Protein AF-A0A9E4LWP7-F1 (afdb_monomer)

Nearest PDB structures (foldseek):
  4nl4-assembly1_H  TM=7.486E-01  e=1.171E-10  Klebsiella pneumoniae subsp. pneumoniae MGH 78578
  6dcr-assembly2_B  TM=7.332E-01  e=2.440E-07  Escherichia coli K-12
  8fak-assembly1_H  TM=7.777E-01  e=6.287E-06  Escherichia coli K-12
  2d7g-assembly1_B  TM=8.150E-01  e=2.061E-04  Escherichia coli K-12
  2d7e-assembly1_B  TM=7.486E-01  e=4.506E-04  Escherichia coli

Mean predicted aligned error: 17.51 Å

Solvent-accessible surface area (backbone atoms only — not comparable to full-atom values): 14620 Å² total; per-residue (Å²): 131,94,44,51,33,21,30,24,38,73,39,85,69,37,71,65,43,65,27,33,52,50,93,92,51,79,84,69,45,51,28,9,42,30,33,31,71,56,93,95,46,74,44,39,23,32,29,74,38,72,45,76,71,85,49,102,77,52,70,60,77,91,73,54,48,54,52,73,41,77,74,38,97,54,46,75,35,52,66,76,54,45,53,48,28,45,50,49,11,66,75,69,74,45,13,44,9,43,36,47,55,69,74,42,62,90,58,59,61,38,93,81,44,60,91,60,69,75,41,46,78,39,50,28,37,32,52,30,75,64,17,46,53,56,48,72,45,89,65,90,88,60,57,73,65,52,40,54,48,34,46,59,23,63,76,29,93,85,33,42,41,52,72,62,39,40,77,72,72,40,48,69,68,56,52,54,54,35,38,78,68,55,26,31,46,80,44,83,40,81,38,69,58,71,68,96,70,71,83,74,75,74,83,79,77,91,85,78,97,70,99,69,85,80,76,81,84,70,77,49,76,64,60,62,48,62,76,61,68,78,75,82,78,84,78,70,90,77,86,80,87,131

Foldseek 3Di:
DWFKFFWFAQDKLDETDIATEDPPDDDQDAQFWFWDDDPPDTWITGTHGGDDCPDPPRDPPVPHHHTPGGQDPDRPQDPVRSVVLVVVCVVVVIGSNNSSCVPDDPCCGPPPNHVPPLWDFFWFKAFDPQLQVVLVDPDPPDDPLLNVQSVVNVVPRPGGTPVVSVVVVNDPVSVVVCVVVVGIDIDTDTGRPPPPDDPDPDDDDDDDDDDDDDDPPDDDPVSVVVVPDDDPPCPDDDDDDD

pLDDT: mean 74.79, std 19.94, range [28.84, 96.56]

Structure (mmCIF, N/CA/C/O backbone):
data_AF-A0A9E4LWP7-F1
#
_entry.id   AF-A0A9E4LWP7-F1
#
loop_
_atom_site.group_PDB
_atom_site.id
_atom_site.type_symbol
_atom_site.label_atom_id
_atom_site.label_alt_id
_atom_site.label_comp_id
_atom_site.label_asym_id
_atom_site.label_entity_id
_atom_site.label_seq_id
_atom_site.pdbx_PDB_ins_code
_atom_site.Cartn_x
_atom_site.Cartn_y
_atom_site.Cartn_z
_atom_site.occupancy
_atom_site.B_iso_or_equiv
_atom_site.auth_seq_id
_atom_site.auth_comp_id
_atom_site.auth_asym_id
_atom_site.auth_atom_id
_atom_site.pdbx_PDB_model_num
ATOM 1 N N . MET A 1 1 ? -25.337 -6.004 16.573 1.00 58.81 1 MET A N 1
ATOM 2 C CA . MET A 1 1 ? -24.303 -5.346 17.405 1.00 58.81 1 MET A CA 1
ATOM 3 C C . MET A 1 1 ? -23.373 -4.625 16.453 1.00 58.81 1 MET A C 1
ATOM 5 O O . MET A 1 1 ? -22.968 -5.251 15.482 1.00 58.81 1 MET A O 1
ATOM 9 N N . ALA A 1 2 ? -23.092 -3.340 16.669 1.00 69.44 2 ALA A N 1
ATOM 10 C CA . ALA A 1 2 ? -22.212 -2.585 15.781 1.00 69.44 2 ALA A CA 1
ATOM 11 C C . ALA A 1 2 ? -20.768 -3.098 15.907 1.00 69.44 2 ALA A C 1
ATOM 13 O O . ALA A 1 2 ? -20.212 -3.142 17.005 1.00 69.44 2 ALA A O 1
ATOM 14 N N . ARG A 1 3 ? -20.187 -3.526 14.783 1.00 88.38 3 ARG A N 1
ATOM 15 C CA . ARG A 1 3 ? -18.817 -4.049 14.695 1.00 88.38 3 ARG A CA 1
ATOM 16 C C . ARG A 1 3 ? -17.884 -2.917 14.280 1.00 88.38 3 ARG A C 1
ATOM 18 O O . ARG A 1 3 ? -18.206 -2.179 13.349 1.00 88.38 3 ARG A O 1
ATOM 25 N N . HIS A 1 4 ? -16.749 -2.771 14.957 1.00 89.75 4 HIS A N 1
ATOM 26 C CA . HIS A 1 4 ? -15.839 -1.645 14.760 1.00 89.75 4 HIS A CA 1
ATOM 27 C C . HIS A 1 4 ? -14.397 -2.107 14.608 1.00 89.75 4 HIS A C 1
ATOM 29 O O . HIS A 1 4 ? -13.941 -2.987 15.330 1.00 89.75 4 HIS A O 1
ATOM 35 N N . VAL A 1 5 ? -13.669 -1.455 13.707 1.00 92.12 5 VAL A N 1
ATOM 36 C CA . VAL A 1 5 ? -12.263 -1.751 13.425 1.00 92.12 5 VAL A CA 1
ATOM 37 C C . VAL A 1 5 ? -11.410 -0.504 13.510 1.00 92.12 5 VAL A C 1
ATOM 39 O O . VAL A 1 5 ? -11.833 0.593 13.133 1.00 92.12 5 VAL A O 1
ATOM 42 N N . SER A 1 6 ? -10.183 -0.698 13.978 1.00 93.50 6 SER A N 1
ATOM 43 C CA . SER A 1 6 ? -9.142 0.317 13.971 1.00 93.50 6 SER A CA 1
ATOM 44 C C . SER A 1 6 ? -8.354 0.232 12.666 1.00 93.50 6 SER A C 1
ATOM 46 O O . SER A 1 6 ? -7.841 -0.828 12.289 1.00 93.50 6 SER A O 1
ATOM 48 N N . VAL A 1 7 ? -8.274 1.351 11.947 1.00 94.31 7 VAL A N 1
ATOM 49 C CA . VAL A 1 7 ? -7.657 1.431 10.621 1.00 94.31 7 VAL A CA 1
ATOM 50 C C . VAL A 1 7 ? -6.552 2.477 10.619 1.00 94.31 7 VAL A C 1
ATOM 52 O O . VAL A 1 7 ? -6.785 3.665 10.839 1.00 94.31 7 VAL A O 1
ATOM 55 N N . ALA A 1 8 ? -5.337 2.041 10.299 1.00 94.25 8 ALA A N 1
ATOM 56 C CA . ALA A 1 8 ? -4.208 2.922 10.051 1.00 94.25 8 ALA A CA 1
ATOM 57 C C . ALA A 1 8 ? -4.210 3.371 8.583 1.00 94.25 8 ALA A C 1
ATOM 59 O O . ALA A 1 8 ? -4.191 2.548 7.664 1.00 94.25 8 ALA A O 1
ATOM 60 N N . VAL A 1 9 ? -4.221 4.682 8.348 1.00 92.19 9 VAL A N 1
ATOM 61 C CA . VAL A 1 9 ? -4.146 5.275 7.002 1.00 92.19 9 VAL A CA 1
ATOM 62 C C . VAL A 1 9 ? -2.785 5.946 6.807 1.00 92.19 9 VAL A C 1
ATOM 64 O O . VAL A 1 9 ? -2.264 6.506 7.769 1.00 92.19 9 VAL A O 1
ATOM 67 N N . PRO A 1 10 ? -2.192 5.919 5.596 1.00 89.12 10 PRO A N 1
ATOM 68 C CA . PRO A 1 10 ? -0.837 6.416 5.340 1.00 89.12 10 PRO A CA 1
ATOM 69 C C . PRO A 1 10 ? -0.796 7.953 5.294 1.00 89.12 10 PRO A C 1
ATOM 71 O O . PRO A 1 10 ? -0.573 8.565 4.249 1.00 89.12 10 PRO A O 1
ATOM 74 N N . VAL A 1 11 ? -1.082 8.579 6.432 1.00 87.19 11 VAL A N 1
ATOM 75 C CA . VAL A 1 11 ? -1.035 10.021 6.661 1.00 87.19 11 VAL A CA 1
ATOM 76 C C . VAL A 1 11 ? -0.059 10.270 7.809 1.00 87.19 11 VAL A C 1
ATOM 78 O O . VAL A 1 11 ? -0.229 9.655 8.865 1.00 87.19 11 VAL A O 1
ATOM 81 N N . PRO A 1 12 ? 0.940 11.151 7.623 1.00 85.81 12 PRO A N 1
ATOM 82 C CA . PRO A 1 12 ? 1.944 11.396 8.644 1.00 85.81 12 PRO A CA 1
ATOM 83 C C . PRO A 1 12 ? 1.369 11.770 10.002 1.00 85.81 12 PRO A C 1
ATOM 85 O O . PRO A 1 12 ? 0.466 12.606 10.074 1.00 85.81 12 PRO A O 1
ATOM 88 N N . PHE A 1 13 ? 1.897 11.138 11.055 1.00 84.62 13 PHE A N 1
ATOM 89 C CA . PHE A 1 13 ? 1.513 11.349 12.460 1.00 84.62 13 PHE A CA 1
ATOM 90 C C . PHE A 1 13 ? 0.029 11.127 12.794 1.00 84.62 13 PHE A C 1
ATOM 92 O O . PHE A 1 13 ? -0.405 11.443 13.903 1.00 84.62 13 PHE A O 1
ATOM 99 N N . LEU A 1 14 ? -0.771 10.594 11.866 1.00 85.38 14 LEU A N 1
ATOM 100 C CA . LEU A 1 14 ? -2.185 10.374 12.122 1.00 85.38 14 LEU A CA 1
ATOM 101 C C . LEU A 1 14 ? -2.363 9.092 12.950 1.00 85.38 14 LEU A C 1
ATOM 103 O O . LEU A 1 14 ? -1.885 8.030 12.531 1.00 85.38 14 LEU A O 1
ATOM 107 N N . PRO A 1 15 ? -3.056 9.157 14.101 1.00 87.81 15 PRO A N 1
ATOM 108 C CA . PRO A 1 15 ? -3.382 7.962 14.857 1.00 87.81 15 PRO A CA 1
ATOM 109 C C . PRO A 1 15 ? -4.348 7.069 14.061 1.00 87.81 15 PRO A C 1
ATOM 111 O O . PRO A 1 15 ? -4.991 7.528 13.108 1.00 87.81 15 PRO A O 1
ATOM 114 N N . PRO A 1 16 ? -4.475 5.787 14.439 1.00 90.12 16 PRO A N 1
ATOM 115 C CA . PRO A 1 16 ? -5.488 4.913 13.872 1.00 90.12 16 PRO A CA 1
ATOM 116 C C . PRO A 1 16 ? -6.884 5.513 14.037 1.00 90.12 16 PRO A C 1
ATOM 118 O O . PRO A 1 16 ? -7.196 6.129 15.056 1.00 90.12 16 PRO A O 1
ATOM 121 N N . LEU A 1 17 ? -7.722 5.329 13.024 1.00 90.50 17 LEU A N 1
ATOM 122 C CA . LEU A 1 17 ? -9.087 5.833 13.002 1.00 90.50 17 LEU A CA 1
ATOM 123 C C . LEU A 1 17 ? -10.073 4.676 13.136 1.00 90.50 17 LEU A C 1
ATOM 125 O O . LEU A 1 17 ? -9.892 3.619 12.529 1.00 90.50 17 LEU A O 1
ATOM 129 N N . THR A 1 18 ? -11.139 4.906 13.895 1.00 91.69 18 THR A N 1
ATOM 130 C CA . THR A 1 18 ? -12.212 3.931 14.091 1.00 91.69 18 THR A CA 1
ATOM 131 C C . THR A 1 18 ? -13.232 4.011 12.964 1.00 91.69 18 THR A C 1
ATOM 133 O O . THR A 1 18 ? -13.734 5.091 12.643 1.00 91.69 18 THR A O 1
ATOM 136 N N . TYR A 1 19 ? -13.579 2.855 12.402 1.00 91.00 19 TYR A N 1
ATOM 137 C CA . TYR A 1 19 ? -14.632 2.711 11.401 1.00 91.00 19 TYR A CA 1
ATOM 138 C C . TYR A 1 19 ? -15.608 1.609 11.791 1.00 91.00 19 TYR A C 1
ATOM 140 O O . TYR A 1 19 ? -15.235 0.625 12.431 1.00 91.00 19 TYR A O 1
ATOM 148 N N . ARG A 1 20 ? -16.859 1.759 11.361 1.00 91.25 20 ARG A N 1
ATOM 149 C CA . ARG A 1 20 ? -17.893 0.736 11.501 1.00 91.25 20 ARG A CA 1
ATOM 150 C C . ARG A 1 20 ? -17.815 -0.248 10.335 1.00 91.25 20 ARG A C 1
ATOM 152 O O . ARG A 1 20 ? -17.640 0.159 9.186 1.00 91.25 20 ARG A O 1
ATOM 159 N N . ILE A 1 21 ? -17.951 -1.536 10.626 1.00 91.81 21 ILE A N 1
ATOM 160 C CA . ILE A 1 21 ? -18.104 -2.586 9.619 1.00 91.81 21 ILE A CA 1
ATOM 161 C C . ILE A 1 21 ? -19.601 -2.697 9.285 1.00 91.81 21 ILE A C 1
ATOM 163 O O . ILE A 1 21 ? -20.387 -2.968 10.196 1.00 91.81 21 ILE A O 1
ATOM 167 N N . PRO A 1 22 ? -20.009 -2.495 8.018 1.00 91.19 22 PRO A N 1
ATOM 168 C CA . PRO A 1 22 ? -21.384 -2.742 7.583 1.00 91.19 22 PRO A CA 1
ATOM 169 C C . PRO A 1 22 ? -21.833 -4.188 7.847 1.00 91.19 22 PRO A C 1
ATOM 171 O O . PRO A 1 22 ? -21.030 -5.116 7.745 1.00 91.19 22 PRO A O 1
ATOM 174 N N . ASP A 1 23 ? -23.116 -4.398 8.158 1.00 89.94 23 ASP A N 1
ATOM 175 C CA . ASP A 1 23 ? -23.654 -5.728 8.500 1.00 89.94 23 ASP A CA 1
ATOM 176 C C . ASP A 1 23 ? -23.539 -6.744 7.346 1.00 89.94 23 ASP A C 1
ATOM 178 O O . ASP A 1 23 ? -23.438 -7.948 7.579 1.00 89.94 23 ASP A O 1
ATOM 182 N N . ASP A 1 24 ? -23.515 -6.268 6.100 1.00 90.75 24 ASP A N 1
ATOM 183 C CA . ASP A 1 24 ? -23.344 -7.064 4.883 1.00 90.75 24 ASP A CA 1
ATOM 184 C C . ASP A 1 24 ? -21.870 -7.367 4.547 1.00 90.75 24 ASP A C 1
ATOM 186 O O . ASP A 1 24 ? -21.584 -8.066 3.570 1.00 90.75 24 ASP A O 1
ATOM 190 N N . MET A 1 25 ? -20.922 -6.882 5.357 1.00 87.94 25 MET A N 1
ATOM 191 C CA . MET A 1 25 ? -19.488 -7.056 5.142 1.00 87.94 25 MET A CA 1
ATOM 192 C C . MET A 1 25 ? -18.874 -8.078 6.126 1.00 87.94 25 MET A C 1
ATOM 194 O O . MET A 1 25 ? -19.060 -7.979 7.348 1.00 87.94 25 MET A O 1
ATOM 198 N N . PRO A 1 26 ? -18.082 -9.058 5.634 1.00 90.38 26 PRO A 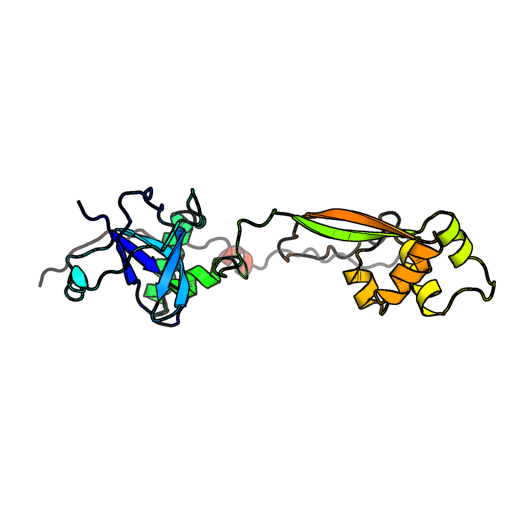N 1
ATOM 199 C CA . PRO A 1 26 ? -17.315 -9.939 6.512 1.00 90.38 26 PRO A CA 1
ATOM 200 C C . PRO A 1 26 ? -16.264 -9.142 7.293 1.00 90.38 26 PRO A C 1
ATOM 202 O O . PRO A 1 26 ? -15.819 -8.087 6.846 1.00 90.38 26 PRO A O 1
ATOM 205 N N . GLU A 1 27 ? -15.846 -9.656 8.454 1.00 90.94 27 GLU A N 1
ATOM 206 C CA . GLU A 1 27 ? -14.792 -9.006 9.248 1.00 90.94 27 GLU A CA 1
ATOM 207 C C . GLU A 1 27 ? -13.495 -8.946 8.436 1.00 90.94 27 GLU A C 1
ATOM 209 O O . GLU A 1 27 ? -12.991 -10.001 8.036 1.00 90.94 27 GLU A O 1
ATOM 214 N N . PRO A 1 28 ? -12.937 -7.757 8.167 1.00 92.56 28 PRO A N 1
ATOM 215 C CA . PRO A 1 28 ? -11.620 -7.676 7.568 1.00 92.56 28 PRO A CA 1
ATOM 216 C C . PRO A 1 28 ? -10.569 -8.106 8.609 1.00 92.56 28 PRO A C 1
ATOM 218 O O . PRO A 1 28 ? -10.516 -7.525 9.693 1.00 92.56 28 PRO A O 1
ATOM 221 N N . PRO A 1 29 ? -9.712 -9.103 8.319 1.00 93.25 29 PRO A N 1
ATOM 222 C CA . PRO A 1 29 ? -8.706 -9.546 9.278 1.00 93.25 29 PRO A CA 1
ATOM 223 C C . PRO A 1 29 ? -7.654 -8.454 9.512 1.00 93.25 29 PRO A C 1
ATOM 225 O O . PRO A 1 29 ? -7.342 -7.676 8.603 1.00 93.25 29 PRO A O 1
ATOM 228 N N . ALA A 1 30 ? -7.049 -8.416 10.700 1.00 95.06 30 ALA A N 1
ATOM 229 C CA . ALA A 1 30 ? -5.914 -7.534 10.964 1.00 95.06 30 ALA A CA 1
ATOM 230 C C . ALA A 1 30 ? -4.790 -7.771 9.936 1.00 95.06 30 ALA A C 1
ATOM 232 O O . ALA A 1 30 ? -4.485 -8.907 9.576 1.00 95.06 30 ALA A O 1
ATOM 233 N N . GLY A 1 31 ? -4.209 -6.691 9.417 1.00 93.56 31 GLY A N 1
ATOM 234 C CA . GLY A 1 31 ? -3.226 -6.714 8.333 1.00 93.56 31 GLY A CA 1
ATOM 235 C C . GLY A 1 31 ? -3.823 -6.706 6.920 1.00 93.56 31 GLY A C 1
ATOM 236 O O . GLY A 1 31 ? -3.067 -6.710 5.945 1.00 93.56 31 GLY A O 1
ATOM 237 N N . SER A 1 32 ? -5.152 -6.707 6.768 1.00 93.50 32 SER A N 1
ATOM 238 C CA . SER A 1 32 ? -5.828 -6.542 5.471 1.00 93.50 32 SER A CA 1
ATOM 239 C C . SER A 1 32 ? -6.014 -5.073 5.099 1.00 93.50 32 SER A C 1
ATOM 241 O O . SER A 1 32 ? -6.081 -4.191 5.962 1.00 93.50 32 SER A O 1
ATOM 243 N N . ARG A 1 33 ? -6.112 -4.795 3.794 1.00 93.75 33 ARG A N 1
ATOM 244 C CA . ARG A 1 33 ? -6.402 -3.447 3.305 1.00 93.75 33 ARG A CA 1
ATOM 245 C C . ARG A 1 33 ? -7.900 -3.206 3.193 1.00 93.75 33 ARG A C 1
ATOM 247 O O . ARG A 1 33 ? -8.651 -4.037 2.681 1.00 93.75 33 ARG A O 1
ATOM 254 N N . VAL A 1 34 ? -8.307 -2.003 3.572 1.00 92.81 34 VAL A N 1
ATOM 255 C CA . VAL A 1 34 ? -9.690 -1.526 3.497 1.00 92.81 34 VAL A CA 1
ATOM 256 C C . VAL A 1 34 ? -9.741 -0.155 2.835 1.00 92.81 34 VAL A C 1
ATOM 258 O O . VAL A 1 34 ? -8.840 0.668 2.997 1.00 92.81 34 VAL A O 1
ATOM 261 N N . ALA A 1 35 ? -10.792 0.098 2.063 1.00 93.00 35 ALA A N 1
ATOM 262 C CA . ALA A 1 35 ? -11.118 1.426 1.570 1.00 93.00 35 ALA A CA 1
ATOM 263 C C . ALA A 1 35 ? -11.974 2.140 2.617 1.00 93.00 35 ALA A C 1
ATOM 265 O O . ALA A 1 35 ? -13.022 1.630 3.011 1.00 93.00 35 ALA A O 1
ATOM 266 N N . VAL A 1 36 ? -11.540 3.318 3.056 1.00 91.44 36 VAL A N 1
ATOM 267 C CA . VAL A 1 36 ? -12.207 4.083 4.113 1.00 91.44 36 VAL A CA 1
ATOM 268 C C . VAL A 1 36 ? -12.336 5.562 3.744 1.00 91.44 36 VAL A C 1
ATOM 270 O O . VAL A 1 36 ? -11.449 6.119 3.087 1.00 91.44 36 VAL A O 1
ATOM 273 N N . PRO A 1 37 ? -13.433 6.233 4.134 1.00 89.88 37 PRO A N 1
ATOM 274 C CA . PRO A 1 37 ? -13.578 7.666 3.935 1.00 89.88 37 PRO A CA 1
ATOM 275 C C . PRO A 1 37 ? -12.654 8.444 4.882 1.00 89.88 37 PRO A C 1
ATOM 277 O O . PRO A 1 37 ? -12.648 8.231 6.093 1.00 89.88 37 PRO A O 1
ATOM 280 N N . LEU A 1 38 ? -11.917 9.407 4.332 1.00 86.88 38 LEU A N 1
ATOM 281 C CA . LEU A 1 38 ? -11.077 10.348 5.068 1.00 86.88 38 LEU A CA 1
ATOM 282 C C . LEU A 1 38 ? -11.338 11.767 4.544 1.00 86.88 38 LEU A C 1
ATOM 284 O O . LEU A 1 38 ? -10.888 12.153 3.461 1.00 86.88 38 LEU A O 1
ATOM 288 N N . GLY A 1 39 ? -12.113 12.548 5.299 1.00 85.94 39 GLY A N 1
ATOM 289 C CA . GLY A 1 39 ? -12.588 13.859 4.855 1.00 85.94 39 GLY A CA 1
ATOM 290 C C . GLY A 1 39 ? -13.528 13.740 3.648 1.00 85.94 39 GLY A C 1
ATOM 291 O O . GLY A 1 39 ? -14.605 13.153 3.764 1.00 85.94 39 GLY A O 1
ATOM 292 N N . ARG A 1 40 ? -13.125 14.307 2.500 1.00 82.00 40 ARG A N 1
ATOM 293 C CA . ARG A 1 40 ? -13.886 14.299 1.228 1.00 82.00 40 ARG A CA 1
ATOM 294 C C . ARG A 1 40 ? -13.467 13.194 0.251 1.00 82.00 40 ARG A C 1
ATOM 296 O O . ARG A 1 40 ? -14.053 13.085 -0.819 1.00 82.00 40 ARG A O 1
ATOM 303 N N . ARG A 1 41 ? -12.429 12.422 0.577 1.00 84.12 41 ARG A N 1
ATOM 304 C CA . ARG A 1 41 ? -11.859 11.383 -0.295 1.00 84.12 41 ARG A CA 1
ATOM 305 C C . ARG A 1 41 ? -11.973 10.006 0.350 1.00 84.12 41 ARG A C 1
ATOM 307 O O . ARG A 1 41 ? -12.102 9.903 1.565 1.00 84.12 41 ARG A O 1
ATOM 314 N N . VAL A 1 42 ? -11.869 8.962 -0.464 1.00 86.06 42 VAL A N 1
ATOM 315 C CA . VAL A 1 42 ? -11.693 7.578 -0.005 1.00 86.06 42 VAL A CA 1
ATOM 316 C C . VAL A 1 42 ? -10.222 7.210 -0.160 1.00 86.06 42 VAL A C 1
ATOM 318 O O . VAL A 1 42 ? -9.618 7.490 -1.196 1.00 86.06 42 VAL A O 1
ATOM 321 N N . VAL A 1 43 ? -9.639 6.619 0.879 1.00 88.81 43 VAL A N 1
ATOM 322 C CA . VAL A 1 43 ? -8.237 6.184 0.912 1.00 88.81 43 VAL A CA 1
ATOM 323 C C . VAL A 1 43 ? -8.149 4.703 1.250 1.00 88.81 43 VAL A C 1
ATOM 325 O O . VAL A 1 43 ? -9.089 4.126 1.790 1.00 88.81 43 VAL A O 1
ATOM 328 N N . THR A 1 44 ? -7.014 4.085 0.939 1.00 92.56 44 THR A N 1
ATOM 329 C CA . THR A 1 44 ? -6.720 2.717 1.366 1.00 92.56 44 THR A CA 1
ATOM 330 C C . THR A 1 44 ? -5.942 2.754 2.676 1.00 92.56 44 THR A C 1
ATOM 332 O O . THR A 1 44 ? -4.852 3.321 2.733 1.00 92.56 44 THR A O 1
ATOM 335 N N . GLY A 1 45 ? -6.515 2.161 3.718 1.00 92.75 45 GLY A N 1
ATOM 336 C CA . GLY A 1 45 ? -5.873 1.928 5.007 1.00 92.75 45 GLY A CA 1
ATOM 337 C C . GLY A 1 45 ? -5.632 0.442 5.252 1.00 92.75 45 GLY A C 1
ATOM 338 O O . GLY A 1 45 ? -6.033 -0.404 4.451 1.00 92.75 45 GLY A O 1
ATOM 339 N N . CYS A 1 46 ? -4.979 0.135 6.365 1.00 95.19 46 CYS A N 1
ATOM 340 C CA . CYS A 1 46 ? -4.765 -1.219 6.857 1.00 95.19 46 CYS A CA 1
ATOM 341 C C . CYS A 1 46 ? -5.499 -1.400 8.184 1.00 95.19 46 CYS A C 1
ATOM 343 O O . CYS A 1 46 ? -5.379 -0.553 9.069 1.00 95.19 46 CYS A O 1
ATOM 345 N N . VAL A 1 47 ? -6.228 -2.502 8.331 1.00 95.56 47 VAL A N 1
ATOM 346 C CA . VAL A 1 47 ? -6.816 -2.888 9.619 1.00 95.56 47 VAL A CA 1
ATOM 347 C C . VAL A 1 47 ? -5.687 -3.282 10.560 1.00 95.56 47 VAL A C 1
ATOM 349 O O . VAL A 1 47 ? -4.834 -4.085 10.183 1.00 95.56 47 VAL A O 1
ATOM 352 N N . ILE A 1 48 ? -5.661 -2.716 11.763 1.00 93.81 48 ILE A N 1
ATOM 353 C CA . ILE A 1 48 ? -4.636 -3.029 12.772 1.00 93.81 48 ILE A CA 1
ATOM 354 C C . ILE A 1 48 ? -5.183 -3.867 13.933 1.00 93.81 48 ILE A C 1
ATOM 356 O O . ILE A 1 48 ? -4.403 -4.440 14.684 1.00 93.81 48 ILE A O 1
ATOM 360 N N . GLY A 1 49 ? -6.508 -3.972 14.043 1.00 89.31 49 GLY A N 1
ATOM 361 C CA . GLY A 1 49 ? -7.209 -4.745 15.062 1.00 89.31 49 GLY A CA 1
ATOM 362 C C . GLY A 1 49 ? -8.607 -4.190 15.322 1.00 89.31 49 GLY A C 1
ATOM 363 O O . GLY A 1 49 ? -9.102 -3.338 14.573 1.00 89.31 49 GLY A O 1
ATOM 364 N N . ASP A 1 50 ? -9.211 -4.659 16.406 1.00 81.94 50 ASP A N 1
ATOM 365 C CA . ASP A 1 50 ? -10.513 -4.190 16.872 1.00 81.94 50 ASP A CA 1
ATOM 366 C C . ASP A 1 50 ? -10.414 -2.749 17.384 1.00 81.94 50 ASP A C 1
ATOM 368 O O . ASP A 1 50 ? -9.373 -2.311 17.885 1.00 81.94 50 ASP A O 1
ATOM 372 N N . ALA A 1 51 ? -11.492 -1.980 17.233 1.00 76.62 51 ALA A N 1
ATOM 373 C CA . ALA A 1 51 ? -11.535 -0.638 17.801 1.00 76.62 51 ALA A CA 1
ATOM 374 C C . ALA A 1 51 ? -11.815 -0.697 19.308 1.00 76.62 51 ALA A C 1
ATOM 376 O O . ALA A 1 51 ? -12.851 -1.212 19.729 1.00 76.62 51 ALA A O 1
ATOM 377 N N . ASP A 1 52 ? -10.934 -0.102 20.112 1.00 65.19 52 ASP A N 1
ATOM 378 C CA . ASP A 1 52 ? -11.211 0.147 21.525 1.00 65.19 52 ASP A CA 1
ATOM 379 C C . ASP A 1 52 ? -12.060 1.420 21.665 1.00 65.19 52 ASP A C 1
ATOM 381 O O . ASP A 1 52 ? -11.569 2.545 21.552 1.00 65.19 52 ASP A O 1
ATOM 385 N N . LEU A 1 53 ? -13.365 1.236 21.867 1.00 62.53 53 LEU A N 1
ATOM 386 C CA . LEU A 1 53 ? -14.312 2.328 22.115 1.00 62.53 53 LEU A CA 1
ATOM 387 C C . LEU A 1 53 ? -14.306 2.808 23.579 1.00 62.53 53 LEU A C 1
ATOM 389 O O . LEU A 1 53 ? -15.038 3.738 23.908 1.00 62.53 53 LEU A O 1
ATOM 393 N N . GLY A 1 54 ? -13.516 2.185 24.461 1.00 48.12 54 GLY A N 1
ATOM 394 C CA . GLY A 1 54 ? -13.477 2.472 25.897 1.00 48.12 54 GLY A CA 1
ATOM 395 C C . GLY A 1 54 ? -12.481 3.556 26.320 1.00 48.12 54 GLY A C 1
ATOM 396 O O . GLY A 1 54 ? -12.484 3.958 27.482 1.00 48.12 54 GLY A O 1
ATOM 397 N N . GLY A 1 55 ? -11.627 4.040 25.414 1.00 49.44 55 GLY A N 1
ATOM 398 C CA . GLY A 1 55 ? -10.634 5.077 25.713 1.00 49.44 55 GLY A CA 1
ATOM 399 C C . GLY A 1 55 ? -11.196 6.507 25.694 1.00 49.44 55 GLY A C 1
ATOM 400 O O . GLY A 1 55 ? -12.113 6.817 24.936 1.00 49.44 55 GLY A O 1
ATOM 401 N N . ASN A 1 56 ? -10.573 7.415 26.460 1.00 42.91 56 ASN A N 1
ATOM 402 C CA . ASN A 1 56 ? -10.928 8.842 26.648 1.00 42.91 56 ASN A CA 1
ATOM 403 C C . ASN A 1 56 ? -10.990 9.722 25.366 1.00 42.91 56 ASN A C 1
ATOM 405 O O . ASN A 1 56 ? -11.106 10.942 25.469 1.00 42.91 56 ASN A O 1
ATOM 409 N N . GLY A 1 57 ? -10.892 9.140 24.168 1.00 49.31 57 GLY A N 1
ATOM 410 C CA . GLY A 1 57 ? -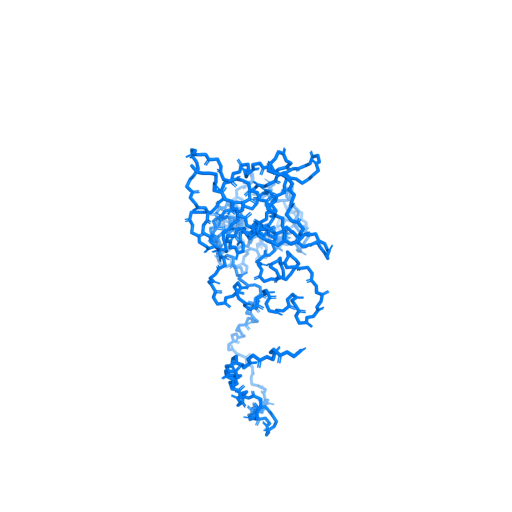10.964 9.813 22.866 1.00 49.31 57 GLY A CA 1
ATOM 411 C C . GLY A 1 57 ? -11.957 9.181 21.884 1.00 49.31 57 GLY A C 1
ATOM 412 O O . GLY A 1 57 ? -11.915 9.506 20.696 1.00 49.31 57 GLY A O 1
ATOM 413 N N . ALA A 1 58 ? -12.826 8.269 22.340 1.00 54.41 58 ALA A N 1
ATOM 414 C CA . ALA A 1 58 ? -13.851 7.667 21.496 1.00 54.41 58 ALA A CA 1
ATOM 415 C C . ALA A 1 58 ? -14.809 8.748 20.970 1.00 54.41 58 ALA A C 1
ATOM 417 O O . ALA A 1 58 ? -15.451 9.474 21.731 1.00 54.41 58 ALA A O 1
ATOM 418 N N . SER A 1 59 ? -14.883 8.879 19.643 1.00 55.09 59 SER A N 1
ATOM 419 C CA . SER A 1 59 ? -15.884 9.739 19.014 1.00 55.09 59 SER A CA 1
ATOM 420 C C . SER A 1 59 ? -17.283 9.206 19.341 1.00 55.09 59 SER A C 1
ATOM 422 O O . SER A 1 59 ? -17.453 7.986 19.396 1.00 55.09 59 SER A O 1
ATOM 424 N N . PRO A 1 60 ? -18.291 10.078 19.535 1.00 59.53 60 PRO A N 1
ATOM 425 C CA . PRO A 1 60 ? -19.667 9.625 19.694 1.00 59.53 60 PRO A CA 1
ATOM 426 C C . PRO A 1 60 ? -20.046 8.718 18.518 1.00 59.53 60 PRO A C 1
ATOM 428 O O . PRO A 1 60 ? -19.651 8.982 17.381 1.00 59.53 60 PRO A O 1
ATOM 431 N N . GLU A 1 61 ? -20.802 7.654 18.787 1.00 60.28 61 GLU A N 1
ATOM 432 C CA . GLU A 1 61 ? -21.129 6.597 17.814 1.00 60.28 61 GLU A CA 1
ATOM 433 C C . GLU A 1 61 ? -21.726 7.157 16.504 1.00 60.28 61 GLU A C 1
ATOM 435 O O . GLU A 1 61 ? -21.463 6.650 15.417 1.00 60.28 61 GLU A O 1
ATOM 440 N N . THR A 1 62 ? -22.429 8.293 16.581 1.00 56.69 62 THR A N 1
ATOM 441 C CA . THR A 1 62 ? -22.996 9.044 15.446 1.00 56.69 62 THR A CA 1
ATOM 442 C C . THR A 1 62 ? -21.972 9.667 14.490 1.00 56.69 62 THR A C 1
ATOM 444 O O . THR A 1 62 ? -22.335 10.034 13.373 1.00 56.69 62 THR A O 1
ATOM 447 N N . ALA A 1 63 ? -20.707 9.806 14.889 1.00 72.62 63 ALA A N 1
ATOM 448 C CA . ALA A 1 63 ? -19.633 10.357 14.060 1.00 72.62 63 ALA A CA 1
ATOM 449 C C . ALA A 1 63 ? -18.785 9.276 13.364 1.00 72.62 63 ALA A C 1
ATOM 451 O O . ALA A 1 63 ? -17.936 9.607 12.526 1.00 72.62 63 ALA A O 1
ATOM 452 N N . ILE A 1 64 ? -19.000 7.997 13.691 1.00 84.44 64 ILE A N 1
ATOM 453 C CA . ILE A 1 64 ? -18.237 6.885 13.125 1.00 84.44 64 ILE A CA 1
ATOM 454 C C . ILE A 1 64 ? -18.723 6.615 11.701 1.00 84.44 64 ILE A C 1
ATOM 456 O O . ILE A 1 64 ? -19.906 6.396 11.448 1.00 84.44 64 ILE A O 1
ATOM 460 N N . ARG A 1 65 ? -17.788 6.640 10.750 1.00 88.38 65 ARG A N 1
ATOM 461 C CA . ARG A 1 65 ? -18.070 6.342 9.343 1.00 88.38 65 ARG A CA 1
ATOM 462 C C . ARG A 1 65 ? -17.892 4.859 9.051 1.00 88.38 65 ARG A C 1
ATOM 464 O O . ARG A 1 65 ? -17.132 4.166 9.726 1.00 88.38 65 ARG A O 1
ATOM 471 N N . ASP A 1 66 ? -18.524 4.414 7.975 1.00 92.31 66 ASP A N 1
ATOM 472 C CA . ASP A 1 66 ? -18.430 3.031 7.521 1.00 92.31 66 ASP A CA 1
ATOM 473 C C . ASP A 1 66 ? -17.145 2.762 6.741 1.00 92.31 66 ASP A C 1
ATOM 475 O O . ASP A 1 66 ? -16.638 3.618 6.004 1.00 92.31 66 ASP A O 1
ATOM 479 N N . VAL A 1 67 ? -16.652 1.530 6.858 1.00 92.69 67 VAL A N 1
ATOM 480 C CA . VAL A 1 67 ? -15.708 0.963 5.896 1.00 92.69 67 VAL A CA 1
ATOM 481 C C . VAL A 1 67 ? -16.402 0.879 4.537 1.00 92.69 67 VAL A C 1
ATOM 483 O O . VAL A 1 67 ? -17.450 0.257 4.400 1.00 92.69 67 VAL A O 1
ATOM 486 N N . ALA A 1 68 ? -15.805 1.489 3.513 1.00 91.19 68 ALA A N 1
ATOM 487 C CA . ALA A 1 68 ? -16.391 1.530 2.176 1.00 91.19 68 ALA A CA 1
ATOM 488 C C . ALA A 1 68 ? -16.228 0.199 1.425 1.00 91.19 68 ALA A C 1
ATOM 490 O O . ALA A 1 68 ? -17.111 -0.188 0.666 1.00 91.19 68 ALA A O 1
ATOM 491 N N . ALA A 1 69 ? -15.094 -0.489 1.598 1.00 91.50 69 ALA A N 1
ATOM 492 C CA . ALA A 1 69 ? -14.864 -1.814 1.020 1.00 91.50 69 ALA A CA 1
ATOM 493 C C . ALA A 1 69 ? -13.712 -2.557 1.710 1.00 91.50 69 ALA A C 1
ATOM 495 O O . ALA A 1 69 ? -12.693 -1.954 2.049 1.00 91.50 69 ALA A O 1
ATOM 496 N N . CYS A 1 70 ? -13.821 -3.881 1.812 1.00 91.12 70 CYS A N 1
ATOM 497 C CA . CYS A 1 70 ? -12.700 -4.762 2.135 1.00 91.12 70 CYS A CA 1
ATOM 498 C C . CYS A 1 70 ? -11.961 -5.163 0.845 1.00 91.12 70 CYS A C 1
ATOM 500 O O . CYS A 1 70 ? -12.580 -5.667 -0.094 1.00 91.12 70 CYS A O 1
ATOM 502 N N . LEU A 1 71 ? -10.652 -4.898 0.763 1.00 89.12 71 LEU A N 1
ATOM 503 C CA . LEU A 1 71 ? -9.865 -5.106 -0.463 1.00 89.12 71 LEU A CA 1
ATOM 504 C C . LEU A 1 71 ? -9.152 -6.460 -0.497 1.00 89.12 71 LEU A C 1
ATOM 506 O O . LEU A 1 71 ? -8.838 -6.951 -1.585 1.00 89.12 71 LEU A O 1
ATOM 510 N N . ASP A 1 72 ? -8.902 -7.059 0.667 1.00 87.19 72 ASP A N 1
ATOM 511 C CA . ASP A 1 72 ? -8.213 -8.339 0.800 1.00 87.19 72 ASP A CA 1
ATOM 512 C C . ASP A 1 72 ? -9.045 -9.316 1.639 1.00 87.19 72 ASP A C 1
ATOM 514 O O . ASP A 1 72 ? -9.526 -8.978 2.713 1.00 87.19 72 ASP A O 1
ATOM 518 N N . ARG A 1 73 ? -9.189 -10.560 1.164 1.00 83.19 73 ARG A N 1
ATOM 519 C CA . ARG A 1 73 ? -9.875 -11.631 1.918 1.00 83.19 73 ARG A CA 1
ATOM 520 C C . ARG A 1 73 ? -9.033 -12.195 3.065 1.00 83.19 73 ARG A C 1
ATOM 522 O O . ARG A 1 73 ? -9.568 -12.809 3.976 1.00 83.19 73 ARG A O 1
ATOM 529 N N . GLU A 1 74 ? -7.720 -12.024 2.976 1.00 87.38 74 GLU A N 1
ATOM 530 C CA . GLU A 1 74 ? -6.723 -12.512 3.925 1.00 87.38 74 GLU A CA 1
ATOM 531 C C . GLU A 1 74 ? -5.810 -11.347 4.307 1.00 87.38 74 GLU A C 1
ATOM 533 O O . GLU A 1 74 ? -5.681 -10.380 3.550 1.00 87.38 74 GLU A O 1
ATOM 538 N N . ALA A 1 75 ? -5.147 -11.449 5.456 1.00 89.75 75 ALA A N 1
ATOM 539 C CA . ALA A 1 75 ? -4.177 -10.455 5.887 1.00 89.75 75 ALA A CA 1
ATOM 540 C C . ALA A 1 75 ? -3.037 -10.333 4.861 1.00 89.75 75 ALA A C 1
ATOM 542 O O . ALA A 1 75 ? -2.330 -11.301 4.573 1.00 89.75 75 ALA A O 1
ATOM 543 N N . LEU A 1 76 ? -2.854 -9.133 4.302 1.00 88.88 76 LEU A N 1
ATOM 544 C CA . LEU A 1 76 ? -1.721 -8.844 3.426 1.00 88.88 76 LEU A CA 1
ATOM 545 C C . LEU A 1 76 ? -0.428 -8.769 4.243 1.00 88.88 76 LEU A C 1
ATOM 547 O O . LEU A 1 76 ? 0.613 -9.253 3.798 1.00 88.88 76 LEU A O 1
ATOM 551 N N . LEU A 1 77 ? -0.513 -8.162 5.428 1.00 90.56 77 LEU A N 1
ATOM 552 C CA . LEU A 1 77 ? 0.545 -8.149 6.428 1.00 90.56 77 LEU A CA 1
ATOM 553 C C . LEU A 1 77 ? 0.330 -9.296 7.420 1.00 90.56 77 LEU A C 1
ATOM 555 O O . LEU A 1 77 ? -0.657 -9.280 8.153 1.00 90.56 77 LEU A O 1
ATOM 559 N N . PRO A 1 78 ? 1.246 -10.278 7.485 1.00 91.38 78 PRO A N 1
ATOM 560 C CA . PRO A 1 78 ? 1.209 -11.300 8.523 1.00 91.38 78 PRO A CA 1
ATOM 561 C C . PRO A 1 78 ? 1.287 -10.674 9.919 1.00 91.38 78 PRO A C 1
ATOM 563 O O . PRO A 1 78 ? 1.992 -9.681 10.105 1.00 91.38 78 PRO A O 1
ATOM 566 N N . ALA A 1 79 ? 0.645 -11.301 10.907 1.00 92.62 79 ALA A N 1
ATOM 567 C C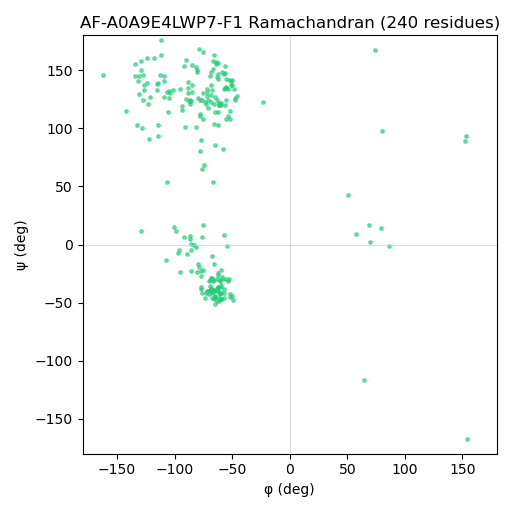A . ALA A 1 79 ? 0.588 -10.788 12.279 1.00 92.62 79 ALA A CA 1
ATOM 568 C C . ALA A 1 79 ? 1.961 -10.390 12.871 1.00 92.62 79 ALA A C 1
ATOM 570 O O . ALA A 1 79 ? 2.063 -9.268 13.358 1.00 92.62 79 ALA A O 1
ATOM 571 N N . PRO A 1 80 ? 3.054 -11.177 12.729 1.00 94.75 80 PRO A N 1
ATOM 572 C CA . PRO A 1 80 ? 4.361 -10.772 13.262 1.00 94.75 80 PRO A CA 1
ATOM 573 C C . PRO A 1 80 ? 4.926 -9.498 12.618 1.00 94.75 80 PRO A C 1
ATOM 575 O O . PRO A 1 80 ? 5.670 -8.751 13.248 1.00 94.75 80 PRO A O 1
ATOM 578 N N . VAL A 1 81 ? 4.594 -9.245 11.347 1.00 95.19 81 VAL A N 1
ATOM 579 C CA . VAL A 1 81 ? 5.015 -8.026 10.644 1.00 95.19 81 VAL A CA 1
ATOM 580 C C . VAL A 1 81 ? 4.167 -6.848 11.101 1.00 95.19 81 VAL A C 1
ATOM 582 O O . VAL A 1 81 ? 4.712 -5.773 11.323 1.00 95.19 81 VAL A O 1
ATOM 585 N N . LEU A 1 82 ? 2.857 -7.054 11.268 1.00 95.44 82 LEU A N 1
ATOM 586 C CA . LEU A 1 82 ? 1.954 -6.036 11.795 1.00 95.44 82 LEU A CA 1
ATOM 587 C C . LEU A 1 82 ? 2.372 -5.597 13.209 1.00 95.44 82 LEU A C 1
ATOM 589 O O . LEU A 1 82 ? 2.497 -4.405 13.465 1.00 95.44 82 LEU A O 1
ATOM 593 N N . GLU A 1 83 ? 2.673 -6.545 14.096 1.00 95.56 83 GLU A N 1
ATOM 594 C CA . GLU A 1 83 ? 3.196 -6.264 15.439 1.00 95.56 83 GLU A CA 1
ATOM 595 C C . GLU A 1 83 ? 4.493 -5.450 15.383 1.00 95.56 83 GLU A C 1
ATOM 597 O O . GLU A 1 83 ? 4.631 -4.445 16.081 1.00 95.56 83 GLU A O 1
ATOM 602 N N . LEU A 1 84 ? 5.425 -5.838 14.506 1.00 96.56 84 LEU A N 1
ATOM 603 C CA . LEU A 1 84 ? 6.688 -5.128 14.336 1.00 96.56 84 LEU A CA 1
ATOM 604 C C . LEU A 1 84 ? 6.477 -3.679 13.881 1.00 96.56 84 LEU A C 1
ATOM 606 O O . LEU A 1 84 ? 7.078 -2.775 14.451 1.00 96.56 84 LEU A O 1
ATOM 610 N N . VAL A 1 85 ? 5.650 -3.431 12.862 1.00 95.50 85 VAL A N 1
ATOM 611 C CA . VAL A 1 85 ? 5.464 -2.066 12.333 1.00 95.50 85 VAL A CA 1
ATOM 612 C C . VAL A 1 85 ? 4.719 -1.158 13.305 1.00 95.50 85 VAL A C 1
ATOM 614 O O . VAL A 1 85 ? 4.987 0.044 13.326 1.00 95.50 85 VAL A O 1
ATOM 617 N N . LEU A 1 86 ? 3.821 -1.712 14.123 1.00 94.94 86 LEU A N 1
ATOM 618 C CA . LEU A 1 86 ? 3.159 -0.970 15.195 1.00 94.94 86 LEU A CA 1
ATOM 619 C C . LEU A 1 86 ? 4.141 -0.641 16.323 1.00 94.94 86 LEU A C 1
ATOM 621 O O . LEU A 1 86 ? 4.182 0.502 16.768 1.00 94.94 86 LEU A O 1
ATOM 625 N N . TRP A 1 87 ? 5.001 -1.589 16.708 1.00 96.25 87 TRP A N 1
ATOM 626 C CA . TRP A 1 87 ? 6.085 -1.326 17.656 1.00 96.25 87 TRP A CA 1
ATOM 627 C C . TRP A 1 87 ? 7.056 -0.254 17.139 1.00 96.25 87 TRP A C 1
ATOM 629 O O . TRP A 1 87 ? 7.440 0.637 17.890 1.00 96.25 87 TRP A O 1
ATOM 639 N N . VAL A 1 88 ? 7.424 -0.288 15.850 1.00 96.44 88 VAL A N 1
ATOM 640 C CA . VAL A 1 88 ? 8.254 0.758 15.221 1.00 96.44 88 VAL A CA 1
ATOM 641 C C . VAL A 1 88 ? 7.558 2.117 15.297 1.00 96.44 88 VAL A C 1
ATOM 643 O O . VAL A 1 88 ? 8.218 3.105 15.610 1.00 96.44 88 VAL A O 1
ATOM 646 N N . ALA A 1 89 ? 6.248 2.169 15.031 1.00 94.44 89 ALA A N 1
ATOM 647 C CA . ALA A 1 89 ? 5.468 3.406 15.082 1.00 94.44 89 ALA A CA 1
ATOM 648 C C . ALA A 1 89 ? 5.508 4.042 16.473 1.00 94.44 89 ALA A C 1
ATOM 650 O O . ALA A 1 89 ? 5.805 5.226 16.613 1.00 94.44 89 ALA A O 1
ATOM 651 N N . GLU A 1 90 ? 5.286 3.225 17.501 1.00 92.62 90 GLU A N 1
ATOM 652 C CA . GLU A 1 90 ? 5.342 3.647 18.896 1.00 92.62 90 GLU A CA 1
ATOM 653 C C . GLU A 1 90 ? 6.759 4.071 19.309 1.00 92.62 90 GLU A C 1
ATOM 655 O O . GLU A 1 90 ? 6.958 5.177 19.810 1.00 92.62 90 GLU A O 1
ATOM 660 N N . TYR A 1 91 ? 7.760 3.225 19.053 1.00 96.38 91 TYR A N 1
ATOM 661 C CA . TYR A 1 91 ? 9.132 3.447 19.509 1.00 96.38 91 TYR A CA 1
ATOM 662 C C . TYR A 1 91 ? 9.792 4.661 18.846 1.00 96.38 91 TYR A C 1
ATOM 664 O O . TYR A 1 91 ? 10.514 5.412 19.500 1.00 96.38 91 TYR A O 1
ATOM 672 N N . TYR A 1 92 ? 9.549 4.865 17.549 1.00 94.94 92 TYR A N 1
ATOM 673 C CA . TYR A 1 92 ? 10.129 5.969 16.780 1.00 94.94 92 TYR A CA 1
ATOM 674 C C . TYR A 1 92 ? 9.182 7.162 16.612 1.00 94.94 92 TYR A C 1
ATOM 676 O O . TYR A 1 92 ? 9.484 8.062 15.828 1.00 94.94 92 TYR A O 1
ATOM 684 N N . ALA A 1 93 ? 8.066 7.189 17.349 1.00 91.06 93 ALA A N 1
ATOM 685 C CA . ALA A 1 93 ? 7.089 8.277 17.341 1.00 91.06 93 ALA A CA 1
ATOM 686 C C . ALA A 1 93 ? 6.625 8.684 15.925 1.00 91.06 93 ALA A C 1
ATOM 688 O O . ALA A 1 93 ? 6.507 9.869 15.604 1.00 91.06 93 ALA A O 1
ATOM 689 N N . CYS A 1 94 ? 6.369 7.696 15.067 1.00 90.62 94 CYS A N 1
ATOM 690 C CA . CYS A 1 94 ? 5.825 7.890 13.725 1.00 90.62 94 CYS A CA 1
ATOM 691 C C . CYS A 1 94 ? 4.397 7.343 13.614 1.00 90.62 94 CYS A C 1
ATOM 693 O O . CYS A 1 94 ? 3.925 6.589 14.465 1.00 90.62 94 CYS A O 1
ATOM 695 N N . GLY A 1 95 ? 3.663 7.754 12.577 1.00 90.69 95 GLY A N 1
ATOM 696 C CA . GLY A 1 95 ? 2.295 7.288 12.380 1.00 90.69 95 GLY A CA 1
ATOM 697 C C . GLY A 1 95 ? 2.263 5.794 12.020 1.00 90.69 95 GLY A C 1
ATOM 698 O O . GLY A 1 95 ? 3.023 5.366 11.147 1.00 90.69 95 GLY A O 1
ATOM 699 N N . PRO A 1 96 ? 1.347 4.983 12.584 1.00 93.00 96 PRO A N 1
ATOM 700 C CA . PRO A 1 96 ? 1.247 3.559 12.246 1.00 93.00 96 PRO A CA 1
ATOM 701 C C . PRO A 1 96 ? 0.950 3.327 10.761 1.00 93.00 96 PRO A C 1
ATOM 703 O O . PRO A 1 96 ? 1.398 2.348 10.171 1.00 93.00 96 PRO A O 1
ATOM 706 N N . GLY A 1 97 ? 0.240 4.250 10.109 1.00 92.44 97 GLY A N 1
ATOM 707 C CA . GLY A 1 97 ? 0.028 4.179 8.666 1.00 92.44 97 GLY A CA 1
ATOM 708 C C . GLY A 1 97 ? 1.300 4.393 7.842 1.00 92.44 97 GLY A C 1
ATOM 709 O O . GLY A 1 97 ? 1.406 3.847 6.746 1.00 92.44 97 GLY A O 1
ATOM 710 N N . GLU A 1 98 ? 2.272 5.150 8.357 1.00 92.00 98 GLU A N 1
ATOM 711 C CA . GLU A 1 98 ? 3.560 5.383 7.693 1.00 92.00 98 GLU A CA 1
ATOM 712 C C . GLU A 1 98 ? 4.452 4.147 7.770 1.00 92.00 98 GLU A C 1
ATOM 714 O O . GLU A 1 98 ? 5.007 3.725 6.755 1.00 92.00 98 GLU A O 1
ATOM 719 N N . THR A 1 99 ? 4.552 3.524 8.946 1.00 94.44 99 THR A N 1
ATOM 720 C CA . THR A 1 99 ? 5.358 2.308 9.129 1.00 94.44 99 THR A CA 1
ATOM 721 C C . THR A 1 99 ? 4.787 1.131 8.346 1.00 94.44 99 THR A C 1
ATOM 723 O O . THR A 1 99 ? 5.534 0.394 7.700 1.00 94.44 99 THR A O 1
ATOM 726 N N . ILE A 1 100 ? 3.458 1.002 8.303 1.00 94.06 100 ILE A N 1
ATOM 727 C CA . ILE A 1 100 ? 2.755 0.037 7.451 1.00 94.06 100 ILE A CA 1
ATOM 728 C C . ILE A 1 100 ? 3.043 0.304 5.970 1.00 94.06 100 ILE A C 1
ATOM 730 O O . ILE A 1 100 ? 3.351 -0.628 5.225 1.00 94.06 100 ILE A O 1
ATOM 734 N N . ALA A 1 101 ? 2.976 1.563 5.524 1.00 91.31 101 ALA A N 1
ATOM 735 C CA . ALA A 1 101 ? 3.284 1.916 4.141 1.00 91.31 101 ALA A CA 1
ATOM 736 C C . ALA A 1 101 ? 4.740 1.594 3.771 1.00 91.31 101 ALA A C 1
ATOM 738 O O . ALA A 1 101 ? 4.990 1.138 2.657 1.00 91.31 101 ALA A O 1
ATOM 739 N N . ALA A 1 102 ? 5.678 1.790 4.702 1.00 91.00 102 ALA A N 1
ATOM 740 C CA . ALA A 1 102 ? 7.092 1.480 4.515 1.00 91.00 102 ALA A CA 1
ATOM 741 C C . ALA A 1 102 ? 7.377 -0.031 4.451 1.00 91.00 102 ALA A C 1
ATOM 743 O O . ALA A 1 102 ? 8.293 -0.452 3.747 1.00 91.00 102 ALA A O 1
ATOM 744 N N . ALA A 1 103 ? 6.593 -0.854 5.154 1.00 90.38 103 ALA A N 1
ATOM 745 C CA . ALA A 1 103 ? 6.730 -2.311 5.133 1.00 90.38 103 ALA A CA 1
ATOM 746 C C . ALA A 1 103 ? 6.118 -2.971 3.886 1.00 90.38 103 ALA A C 1
ATOM 748 O O . ALA A 1 103 ? 6.442 -4.115 3.559 1.00 90.38 103 ALA A O 1
ATOM 749 N N . LEU A 1 104 ? 5.220 -2.273 3.190 1.00 86.81 104 LEU A N 1
ATOM 750 C CA . LEU A 1 104 ? 4.536 -2.793 2.015 1.00 86.81 104 LEU A CA 1
ATOM 751 C C . LEU A 1 104 ? 5.269 -2.448 0.705 1.00 86.81 104 LEU A C 1
ATOM 753 O O . LEU A 1 104 ? 5.945 -1.424 0.608 1.00 86.81 104 LEU A O 1
ATOM 757 N N . PRO A 1 105 ? 5.099 -3.259 -0.361 1.00 83.31 105 PRO A N 1
ATOM 758 C CA . PRO A 1 105 ? 5.610 -2.912 -1.679 1.00 83.31 105 PRO A CA 1
ATOM 759 C C . PRO A 1 105 ? 5.092 -1.549 -2.163 1.00 83.31 105 PRO A C 1
ATOM 761 O O . PRO A 1 105 ? 3.965 -1.160 -1.827 1.00 83.31 105 PRO A O 1
ATOM 764 N N . PRO A 1 106 ? 5.845 -0.857 -3.039 1.00 74.88 106 PRO A N 1
ATOM 765 C CA . PRO A 1 106 ? 5.405 0.408 -3.605 1.00 74.88 106 PRO A CA 1
ATOM 766 C C . PRO A 1 106 ? 4.004 0.278 -4.195 1.00 74.88 106 PRO A C 1
ATOM 768 O O . PRO A 1 106 ? 3.696 -0.694 -4.888 1.00 74.88 106 PRO A O 1
ATOM 771 N N . GLN A 1 107 ? 3.171 1.285 -3.943 1.00 74.75 107 GLN A N 1
ATOM 772 C CA . GLN A 1 107 ? 1.783 1.360 -4.402 1.00 74.75 107 GLN A CA 1
ATOM 773 C C . GLN A 1 107 ? 0.817 0.372 -3.742 1.00 74.75 107 GLN A C 1
ATOM 775 O O . GLN A 1 107 ? -0.346 0.421 -4.109 1.00 74.75 107 GLN A O 1
ATOM 780 N N . ALA A 1 108 ? 1.206 -0.468 -2.776 1.00 76.94 108 ALA A N 1
ATOM 781 C CA . ALA A 1 108 ? 0.284 -1.414 -2.130 1.00 76.94 108 ALA A CA 1
ATOM 782 C C . ALA A 1 108 ? -0.921 -0.745 -1.440 1.00 76.94 108 ALA A C 1
ATOM 784 O O . ALA A 1 108 ? -1.989 -1.343 -1.373 1.00 76.94 108 ALA A O 1
ATOM 785 N N . LEU A 1 109 ? -0.782 0.499 -0.976 1.00 76.50 109 LEU A N 1
ATOM 786 C CA . LEU A 1 109 ? -1.873 1.303 -0.402 1.00 76.50 109 LEU A CA 1
ATOM 787 C C . LEU A 1 109 ? -2.447 2.335 -1.390 1.00 76.50 109 LEU A C 1
ATOM 789 O O . LEU A 1 109 ? -3.131 3.274 -0.995 1.00 76.50 109 LEU A O 1
ATOM 793 N N . SER A 1 110 ? -2.156 2.211 -2.687 1.00 70.00 110 SER A N 1
ATOM 794 C CA . SER A 1 110 ? -2.791 3.060 -3.698 1.00 70.00 110 SER A CA 1
ATOM 795 C C . SER A 1 110 ? -4.186 2.534 -4.049 1.00 70.00 110 SER A C 1
ATOM 797 O O . SER A 1 110 ? -4.415 1.328 -4.064 1.00 70.00 110 SER A O 1
ATOM 799 N N . ALA A 1 111 ? -5.109 3.418 -4.434 1.00 57.50 111 ALA A N 1
ATOM 800 C CA . ALA A 1 111 ? -6.444 3.008 -4.887 1.00 57.50 111 ALA A CA 1
ATOM 801 C C . ALA A 1 111 ? -6.409 2.071 -6.120 1.00 57.50 111 ALA A C 1
ATOM 803 O O . ALA A 1 111 ? -7.342 1.310 -6.362 1.00 57.50 111 ALA A O 1
ATOM 804 N N . ALA A 1 112 ? -5.316 2.096 -6.895 1.00 54.66 112 ALA A N 1
ATOM 805 C CA . ALA A 1 112 ? -5.088 1.224 -8.049 1.00 54.66 112 ALA A CA 1
ATOM 806 C C . ALA A 1 112 ? -4.469 -0.140 -7.678 1.00 54.66 112 ALA A C 1
ATOM 808 O O . ALA A 1 112 ? -4.310 -1.006 -8.545 1.00 54.66 112 ALA A O 1
ATOM 809 N N . ALA A 1 113 ? -4.123 -0.346 -6.404 1.00 57.56 113 ALA A N 1
ATOM 810 C CA . ALA A 1 113 ? -3.461 -1.532 -5.884 1.00 57.56 113 ALA A CA 1
ATOM 811 C C . ALA A 1 113 ? -4.419 -2.719 -5.785 1.00 57.56 113 ALA A C 1
ATOM 813 O O . ALA A 1 113 ? -4.740 -3.219 -4.708 1.00 57.56 113 ALA A O 1
ATOM 814 N N . ARG A 1 114 ? -4.865 -3.242 -6.921 1.00 54.41 114 ARG A N 1
ATOM 815 C CA . ARG A 1 114 ? -5.345 -4.625 -6.943 1.00 54.41 114 ARG A CA 1
ATOM 816 C C . ARG A 1 114 ? -4.179 -5.540 -6.572 1.00 54.41 114 ARG A C 1
ATOM 818 O O . ARG A 1 114 ? -3.023 -5.156 -6.766 1.00 54.41 114 ARG A O 1
ATOM 825 N N . ARG A 1 115 ? -4.469 -6.747 -6.068 1.00 51.59 115 ARG A N 1
ATOM 826 C CA . ARG A 1 115 ? -3.506 -7.860 -6.015 1.00 51.59 115 ARG A CA 1
ATOM 827 C C . ARG A 1 115 ? -3.062 -8.102 -7.460 1.00 51.59 115 ARG A C 1
ATOM 829 O O . ARG A 1 115 ? -3.678 -8.862 -8.200 1.00 51.59 115 ARG A O 1
ATOM 836 N N . GLY A 1 116 ? -2.105 -7.302 -7.921 1.00 49.09 116 GLY A N 1
ATOM 837 C CA . GLY A 1 116 ? -1.671 -7.310 -9.300 1.00 49.09 116 GLY A CA 1
ATOM 838 C C . GLY A 1 116 ? -1.114 -8.695 -9.574 1.00 49.09 116 GLY A C 1
ATOM 839 O O . GLY A 1 116 ? -0.545 -9.300 -8.657 1.00 49.09 116 GLY A O 1
ATOM 840 N N . PRO A 1 117 ? -1.265 -9.231 -10.795 1.00 45.84 117 PRO A N 1
ATOM 841 C CA . PRO A 1 117 ? -0.570 -10.458 -11.133 1.00 45.84 117 PRO A CA 1
ATOM 842 C C . PRO A 1 117 ? 0.899 -10.292 -10.720 1.00 45.84 117 PRO A C 1
ATOM 844 O O . PRO A 1 117 ? 1.508 -9.252 -10.995 1.00 45.84 117 PRO A O 1
ATOM 847 N N . ARG A 1 118 ? 1.466 -11.312 -10.052 1.00 50.44 118 ARG A N 1
ATOM 848 C CA . ARG A 1 118 ? 2.886 -11.384 -9.623 1.00 50.44 118 ARG A CA 1
ATOM 849 C C . ARG A 1 118 ? 3.888 -11.180 -10.778 1.00 50.44 118 ARG A C 1
ATOM 851 O O . ARG A 1 118 ? 5.098 -11.171 -10.593 1.00 50.44 118 ARG A O 1
ATOM 858 N N . PHE A 1 119 ? 3.370 -10.995 -11.983 1.00 52.16 119 PHE A N 1
ATOM 859 C CA . PHE A 1 119 ? 4.072 -10.929 -13.235 1.00 52.16 119 PHE A CA 1
ATOM 860 C C . PHE A 1 119 ? 3.679 -9.645 -13.953 1.00 52.16 119 PHE A C 1
ATOM 862 O O . PHE A 1 119 ? 2.506 -9.263 -13.992 1.00 52.16 119 PHE A O 1
ATOM 869 N N . LYS A 1 120 ? 4.671 -8.980 -14.530 1.00 59.59 120 LYS A N 1
ATOM 870 C CA . LYS A 1 120 ? 4.456 -7.912 -15.496 1.00 59.59 120 LYS A CA 1
ATOM 871 C C . LYS A 1 120 ? 4.363 -8.561 -16.875 1.00 59.59 120 LYS A C 1
ATOM 873 O O . LYS A 1 120 ? 5.215 -9.365 -17.243 1.00 59.59 120 LYS A O 1
ATOM 878 N N . THR A 1 121 ? 3.337 -8.214 -17.643 1.00 65.50 121 THR A N 1
ATOM 879 C CA . THR A 1 121 ? 3.317 -8.531 -19.072 1.00 65.50 121 THR A CA 1
ATOM 880 C C . THR A 1 121 ? 4.206 -7.513 -19.769 1.00 65.50 121 THR A C 1
ATOM 882 O O . THR A 1 121 ? 3.886 -6.325 -19.806 1.00 65.50 121 THR A O 1
ATOM 885 N N . GLU A 1 122 ? 5.354 -7.953 -20.270 1.00 80.19 122 GLU A N 1
ATOM 886 C CA . GLU A 1 122 ? 6.255 -7.118 -21.056 1.00 80.19 122 GLU A CA 1
ATOM 887 C C . GLU A 1 122 ? 6.141 -7.513 -22.527 1.00 80.19 122 GLU A C 1
ATOM 889 O O . GLU A 1 122 ? 6.163 -8.696 -22.871 1.00 80.19 122 GLU A O 1
ATOM 894 N N . ARG A 1 123 ? 5.999 -6.521 -23.412 1.00 84.75 123 ARG A N 1
ATOM 895 C CA . ARG A 1 123 ? 6.131 -6.760 -24.851 1.00 84.75 123 ARG A CA 1
ATOM 896 C C . ARG A 1 123 ? 7.608 -6.995 -25.145 1.00 84.75 123 ARG A C 1
ATOM 898 O O . ARG A 1 123 ? 8.432 -6.126 -24.857 1.00 84.75 123 ARG A O 1
ATOM 905 N N . VAL A 1 124 ? 7.926 -8.156 -25.696 1.00 87.88 124 VAL A N 1
ATOM 906 C CA . VAL A 1 124 ? 9.277 -8.546 -26.099 1.00 87.88 124 VAL A CA 1
ATOM 907 C C . VAL A 1 124 ? 9.323 -8.555 -27.617 1.00 87.88 124 VAL A C 1
ATOM 909 O O . VAL A 1 124 ? 8.475 -9.172 -28.260 1.00 87.88 124 VAL A O 1
ATOM 912 N N . ALA A 1 125 ? 10.291 -7.839 -28.176 1.00 88.38 125 ALA A N 1
ATOM 913 C CA . ALA A 1 125 ? 10.607 -7.896 -29.590 1.00 88.38 125 ALA A CA 1
ATOM 914 C C . ALA A 1 125 ? 11.615 -9.016 -29.834 1.00 88.38 125 ALA A C 1
ATOM 916 O O . ALA A 1 125 ? 12.607 -9.124 -29.115 1.00 88.38 125 ALA A O 1
ATOM 917 N N . THR A 1 126 ? 11.381 -9.816 -30.864 1.00 89.19 126 THR A N 1
ATOM 918 C CA . THR A 1 126 ? 12.324 -10.813 -31.380 1.00 89.19 126 THR A CA 1
ATOM 919 C C . THR A 1 126 ? 12.572 -10.533 -32.855 1.00 89.19 126 THR A C 1
ATOM 921 O O . THR A 1 126 ? 11.645 -10.182 -33.588 1.00 89.19 126 THR A O 1
ATOM 924 N N . ALA A 1 127 ? 13.821 -10.656 -33.307 1.00 88.81 127 ALA A N 1
ATOM 925 C CA . ALA A 1 127 ? 14.121 -10.557 -34.731 1.00 88.81 127 ALA A CA 1
ATOM 926 C C . ALA A 1 127 ? 13.605 -11.806 -35.460 1.00 88.81 127 ALA A C 1
ATOM 928 O O . ALA A 1 127 ? 13.834 -12.935 -35.017 1.00 88.81 127 ALA A O 1
ATOM 929 N N . THR A 1 128 ? 12.935 -11.616 -36.594 1.00 87.31 128 THR A N 1
ATOM 930 C CA . THR A 1 128 ? 12.602 -12.722 -37.503 1.00 87.31 128 THR A CA 1
ATOM 931 C C . THR A 1 128 ? 13.856 -13.154 -38.275 1.00 87.31 128 THR A C 1
ATOM 933 O O . THR A 1 128 ? 14.846 -12.414 -38.290 1.00 87.31 128 THR A O 1
ATOM 936 N N . PRO A 1 129 ? 13.861 -14.321 -38.947 1.00 84.50 129 PRO A N 1
ATOM 937 C CA . PRO A 1 129 ? 14.945 -14.679 -39.866 1.00 84.50 129 PRO A CA 1
ATOM 938 C C . PRO A 1 129 ? 15.220 -13.568 -40.893 1.00 84.50 129 PRO A C 1
ATOM 940 O O . PRO A 1 129 ? 16.358 -13.124 -41.026 1.00 84.50 129 PRO A O 1
ATOM 943 N N . LEU A 1 130 ? 14.151 -13.008 -41.476 1.00 84.88 130 LEU A N 1
ATOM 944 C CA . LEU A 1 130 ? 14.209 -11.867 -42.391 1.00 84.88 130 LEU A CA 1
ATOM 945 C C . LEU A 1 130 ? 14.839 -10.623 -41.740 1.00 84.88 130 LEU A C 1
ATOM 947 O O . LEU A 1 130 ? 15.655 -9.941 -42.356 1.00 84.88 130 LEU A O 1
ATOM 951 N N . GLY A 1 131 ? 14.492 -10.331 -40.484 1.00 83.94 131 GLY A N 1
ATOM 952 C CA . GLY A 1 131 ? 15.095 -9.247 -39.707 1.00 83.94 131 GLY A CA 1
ATOM 953 C C . GLY A 1 131 ? 16.590 -9.428 -39.462 1.00 83.94 131 GLY A C 1
ATOM 954 O O . GLY A 1 131 ? 17.348 -8.464 -39.571 1.00 83.94 131 GLY A O 1
ATOM 955 N N . ARG A 1 132 ? 17.029 -10.658 -39.172 1.00 82.94 132 ARG A N 1
ATOM 956 C CA . ARG A 1 132 ? 18.450 -10.986 -38.973 1.00 82.94 132 ARG A CA 1
ATOM 957 C C . ARG A 1 132 ? 19.252 -10.855 -40.265 1.00 82.94 132 ARG A C 1
ATOM 959 O O . ARG A 1 132 ? 20.345 -10.292 -40.246 1.00 82.94 132 ARG A O 1
ATOM 966 N N . ASP A 1 133 ? 18.703 -11.308 -41.388 1.00 83.81 133 ASP A N 1
ATOM 967 C CA . ASP A 1 133 ? 19.328 -11.137 -42.705 1.00 83.81 133 ASP A CA 1
ATOM 968 C C . ASP A 1 133 ? 19.411 -9.661 -43.104 1.00 83.81 133 ASP A C 1
ATOM 970 O O . ASP A 1 133 ? 20.439 -9.193 -43.601 1.00 83.81 133 ASP A O 1
ATOM 974 N N . ALA A 1 134 ? 18.359 -8.894 -42.814 1.00 83.19 134 ALA A N 1
ATOM 975 C CA . ALA A 1 134 ? 18.331 -7.458 -43.057 1.00 83.19 134 ALA A CA 1
ATOM 976 C C . ALA A 1 134 ? 19.334 -6.687 -42.178 1.00 83.19 134 ALA A C 1
ATOM 978 O O . ALA A 1 134 ? 19.864 -5.670 -42.621 1.00 83.19 134 ALA A O 1
ATOM 979 N N . ALA A 1 135 ? 19.632 -7.171 -40.967 1.00 80.50 135 ALA A N 1
ATOM 980 C CA . ALA A 1 135 ? 20.655 -6.591 -40.094 1.00 80.50 135 ALA A CA 1
ATOM 981 C C . ALA A 1 135 ? 22.078 -6.780 -40.646 1.00 80.50 135 ALA A C 1
ATOM 983 O O . ALA A 1 135 ? 22.907 -5.880 -40.519 1.00 80.50 135 ALA A O 1
ATOM 984 N N . ARG A 1 136 ? 22.346 -7.940 -41.265 1.00 78.62 136 ARG A N 1
ATOM 985 C CA . ARG A 1 136 ? 23.642 -8.290 -41.874 1.00 78.62 136 ARG A CA 1
ATOM 986 C C . ARG A 1 136 ? 23.847 -7.692 -43.263 1.00 78.62 136 ARG A C 1
ATOM 988 O O . ARG A 1 136 ? 24.978 -7.545 -43.715 1.00 78.62 136 ARG A O 1
ATOM 995 N N . SER A 1 137 ? 22.760 -7.364 -43.953 1.00 77.44 137 SER A N 1
ATOM 996 C CA . SER A 1 137 ? 22.806 -6.821 -45.307 1.00 77.44 137 SER A CA 1
ATOM 997 C C . SER A 1 137 ? 23.244 -5.352 -45.310 1.00 77.44 137 SER A C 1
ATOM 999 O O . SER A 1 137 ? 22.648 -4.508 -44.644 1.00 77.44 137 SER A O 1
ATOM 1001 N N . SER A 1 138 ? 24.220 -5.007 -46.151 1.00 63.84 138 SER A N 1
ATOM 1002 C CA . SER A 1 138 ? 24.708 -3.632 -46.365 1.00 63.84 138 SER A CA 1
ATOM 1003 C C . SER A 1 138 ? 23.777 -2.754 -47.222 1.00 63.84 138 SER A C 1
ATOM 1005 O O . SER A 1 138 ? 24.115 -1.618 -47.556 1.00 63.84 138 SER A O 1
ATOM 1007 N N . ARG A 1 139 ? 22.584 -3.247 -47.585 1.00 59.88 139 ARG A N 1
ATOM 1008 C CA . ARG A 1 139 ? 21.634 -2.540 -48.459 1.00 59.88 139 ARG A CA 1
ATOM 1009 C C . ARG A 1 139 ? 21.006 -1.306 -47.775 1.00 59.88 139 ARG A C 1
ATOM 1011 O O . ARG A 1 139 ? 20.687 -1.354 -46.584 1.00 59.88 139 ARG A O 1
ATOM 1018 N N . PRO A 1 140 ? 20.725 -0.218 -48.522 1.00 56.03 140 PRO A N 1
ATOM 1019 C CA . PRO A 1 140 ? 20.332 1.087 -47.969 1.00 56.03 140 PRO A CA 1
ATOM 1020 C C . PRO A 1 140 ? 18.880 1.185 -47.447 1.00 56.03 140 PRO A C 1
ATOM 1022 O O . PRO A 1 140 ? 18.374 2.278 -47.228 1.00 56.03 140 PRO A O 1
ATOM 1025 N N . ALA A 1 141 ? 18.182 0.074 -47.202 1.00 69.81 141 ALA A N 1
ATOM 1026 C CA . ALA A 1 141 ? 16.743 0.085 -46.906 1.00 69.81 141 ALA A CA 1
ATOM 1027 C C . ALA A 1 141 ? 16.376 0.288 -45.418 1.00 69.81 141 ALA A C 1
ATOM 1029 O O . ALA A 1 141 ? 15.200 0.168 -45.055 1.00 69.81 141 ALA A O 1
ATOM 1030 N N . LEU A 1 142 ? 17.350 0.524 -44.534 1.00 75.69 142 LEU A N 1
ATOM 1031 C CA . LEU A 1 142 ? 17.139 0.648 -43.087 1.00 75.69 142 LEU A CA 1
ATOM 1032 C C . LEU A 1 142 ? 17.820 1.902 -42.544 1.00 75.69 142 LEU A C 1
ATOM 1034 O O . LEU A 1 142 ? 19.013 2.117 -42.763 1.00 75.69 142 LEU A O 1
ATOM 1038 N N . GLY A 1 143 ? 17.069 2.702 -41.784 1.00 81.12 143 GLY A N 1
ATOM 1039 C CA . GLY A 1 143 ? 17.633 3.828 -41.043 1.00 81.12 143 GLY A CA 1
ATOM 1040 C C . GLY A 1 143 ? 18.575 3.352 -39.932 1.00 81.12 143 GLY A C 1
ATOM 1041 O O . GLY A 1 143 ? 18.452 2.232 -39.431 1.00 81.12 143 GLY A O 1
ATOM 1042 N N . ARG A 1 144 ? 19.490 4.222 -39.487 1.00 82.06 144 ARG A N 1
ATOM 1043 C CA . ARG A 1 144 ? 20.487 3.908 -38.443 1.00 82.06 144 ARG A CA 1
ATOM 1044 C C . ARG A 1 144 ? 19.868 3.258 -37.195 1.00 82.06 144 ARG A C 1
ATOM 1046 O O . ARG A 1 144 ? 20.317 2.201 -36.770 1.00 82.06 144 ARG A O 1
ATOM 1053 N N . ARG A 1 145 ? 18.774 3.828 -36.675 1.00 83.38 145 ARG A N 1
ATOM 1054 C CA . ARG A 1 145 ? 18.056 3.314 -35.489 1.00 83.38 145 ARG A CA 1
ATOM 1055 C C . ARG A 1 145 ? 17.385 1.956 -35.705 1.00 83.38 145 ARG A C 1
ATOM 1057 O O . ARG A 1 145 ? 17.276 1.177 -34.767 1.00 83.38 145 ARG A O 1
ATOM 1064 N N . GLN A 1 146 ? 16.935 1.665 -36.926 1.00 85.44 146 GLN A N 1
ATOM 1065 C CA . GLN A 1 146 ? 16.349 0.365 -37.272 1.00 85.44 146 GLN A CA 1
ATOM 1066 C C . GLN A 1 146 ? 17.423 -0.723 -37.308 1.00 85.44 146 GLN A C 1
ATOM 1068 O O . GLN A 1 146 ? 17.193 -1.822 -36.813 1.00 85.44 146 GLN A O 1
ATOM 1073 N N . ARG A 1 147 ? 18.608 -0.400 -37.841 1.00 84.44 147 ARG A N 1
ATOM 1074 C CA . ARG A 1 147 ? 19.756 -1.311 -37.858 1.00 84.44 147 ARG A CA 1
ATOM 1075 C C . ARG A 1 147 ? 20.295 -1.572 -36.451 1.00 84.44 147 ARG A C 1
ATOM 1077 O O . ARG A 1 147 ? 20.487 -2.726 -36.098 1.00 84.44 147 ARG A O 1
ATOM 1084 N N . GLU A 1 148 ? 20.457 -0.525 -35.639 1.00 83.38 148 GLU A N 1
ATOM 1085 C CA . GLU A 1 148 ? 20.848 -0.644 -34.222 1.00 83.38 148 GLU A CA 1
ATOM 1086 C C . GLU A 1 148 ? 19.862 -1.531 -33.437 1.00 83.38 148 GLU A C 1
ATOM 1088 O O . GLU A 1 148 ? 20.281 -2.388 -32.660 1.00 83.38 148 GLU A O 1
ATOM 1093 N N . ALA A 1 149 ? 18.554 -1.384 -33.680 1.00 85.38 149 ALA A N 1
ATOM 1094 C CA . ALA A 1 149 ? 17.533 -2.225 -33.058 1.00 85.38 149 ALA A CA 1
ATOM 1095 C C . ALA A 1 149 ? 17.638 -3.699 -33.486 1.00 85.38 149 ALA A C 1
ATOM 1097 O O . ALA A 1 149 ? 17.570 -4.582 -32.636 1.00 85.38 149 ALA A O 1
ATOM 1098 N N . LEU A 1 150 ? 17.815 -3.976 -34.783 1.00 86.00 150 LEU A N 1
ATOM 1099 C CA . LEU A 1 150 ? 17.931 -5.346 -35.292 1.00 86.00 150 LEU A CA 1
ATOM 1100 C C . LEU A 1 150 ? 19.239 -6.026 -34.868 1.00 86.00 150 LEU A C 1
ATOM 1102 O O . LEU A 1 150 ? 19.217 -7.215 -34.570 1.00 86.00 150 LEU A O 1
ATOM 1106 N N . ALA A 1 151 ? 20.347 -5.285 -34.788 1.00 84.38 151 ALA A N 1
ATOM 1107 C CA . ALA A 1 151 ? 21.613 -5.792 -34.259 1.00 84.38 151 ALA A CA 1
ATOM 1108 C C . ALA A 1 151 ? 21.475 -6.180 -32.778 1.00 84.38 151 ALA A C 1
ATOM 1110 O O . ALA A 1 151 ? 21.776 -7.310 -32.408 1.00 84.38 151 ALA A O 1
ATOM 1111 N N . ALA A 1 152 ? 20.892 -5.296 -31.958 1.00 84.56 152 ALA A N 1
ATOM 1112 C CA . ALA A 1 152 ? 20.627 -5.579 -30.547 1.00 84.56 152 ALA A CA 1
ATOM 1113 C C . ALA A 1 152 ? 19.700 -6.793 -30.342 1.00 84.56 152 ALA A C 1
ATOM 1115 O O . ALA A 1 152 ? 19.852 -7.532 -29.375 1.00 84.56 152 ALA A O 1
ATOM 1116 N N . LEU A 1 153 ? 18.734 -6.999 -31.241 1.00 86.25 153 LEU A N 1
ATOM 1117 C CA . LEU A 1 153 ? 17.854 -8.171 -31.229 1.00 86.25 153 LEU A CA 1
ATOM 1118 C C . LEU A 1 153 ? 18.521 -9.442 -31.767 1.00 86.25 153 LEU A C 1
ATOM 1120 O O . LEU A 1 153 ? 18.062 -10.532 -31.447 1.00 86.25 153 LEU A O 1
ATOM 1124 N N . GLY A 1 154 ? 19.565 -9.314 -32.587 1.00 81.94 154 GLY A N 1
ATOM 1125 C CA . GLY A 1 154 ? 20.352 -10.435 -33.099 1.00 81.94 154 GLY A CA 1
ATOM 1126 C C . GLY A 1 154 ? 21.324 -11.011 -32.070 1.00 81.94 154 GLY A C 1
ATOM 1127 O O . GLY A 1 154 ? 21.626 -12.193 -32.139 1.00 81.94 154 GLY A O 1
ATOM 1128 N N . GLU A 1 155 ? 21.773 -10.200 -31.109 1.00 81.12 155 GLU A N 1
ATOM 1129 C CA . GLU A 1 155 ? 22.621 -10.628 -29.983 1.00 81.12 155 GLU A CA 1
ATOM 1130 C C . GLU A 1 155 ? 21.826 -11.305 -28.851 1.00 81.12 155 GLU A C 1
ATOM 1132 O O . GLU A 1 155 ? 22.406 -11.948 -27.980 1.00 81.12 155 GLU A O 1
ATOM 1137 N N . ALA A 1 156 ? 20.500 -11.140 -28.831 1.00 78.94 156 ALA A N 1
ATOM 1138 C CA . ALA A 1 156 ? 19.629 -11.635 -27.771 1.00 78.94 156 ALA A CA 1
ATOM 1139 C C . ALA A 1 156 ? 18.674 -12.714 -28.304 1.00 78.94 156 ALA A C 1
ATOM 1141 O O . ALA A 1 156 ? 17.562 -12.404 -28.739 1.00 78.94 156 ALA A O 1
ATOM 1142 N N . ASP A 1 157 ? 19.068 -13.987 -28.195 1.00 67.88 157 ASP A N 1
ATOM 1143 C CA . ASP A 1 157 ? 18.294 -15.146 -28.683 1.00 67.88 157 ASP A CA 1
ATOM 1144 C C . ASP A 1 157 ? 16.859 -15.213 -28.124 1.00 67.88 157 ASP A C 1
ATOM 1146 O O . ASP A 1 157 ? 15.933 -15.680 -28.787 1.00 67.88 157 ASP A O 1
ATOM 1150 N N . GLY A 1 158 ? 16.644 -14.687 -26.913 1.00 74.56 158 GLY A N 1
ATOM 1151 C CA . GLY A 1 158 ? 15.339 -14.628 -26.245 1.00 74.56 158 GLY A CA 1
ATOM 1152 C C . GLY A 1 158 ? 14.527 -13.347 -26.483 1.00 74.56 158 GLY A C 1
ATOM 1153 O O . GLY A 1 158 ? 13.498 -13.161 -25.823 1.00 74.56 158 GLY A O 1
ATOM 1154 N N . GLY A 1 159 ? 14.991 -12.454 -27.364 1.00 83.00 159 GLY A N 1
ATOM 1155 C CA . GLY A 1 159 ? 14.399 -11.141 -27.617 1.00 83.00 159 GLY A CA 1
ATOM 1156 C C . GLY A 1 159 ? 14.647 -10.108 -26.513 1.00 83.00 159 GLY A C 1
ATOM 1157 O O . GLY A 1 159 ? 15.067 -10.423 -25.398 1.00 83.00 159 GLY A O 1
ATOM 1158 N N . LEU A 1 160 ? 14.352 -8.842 -26.816 1.00 85.38 160 LEU A N 1
ATOM 1159 C CA . LEU A 1 160 ? 14.496 -7.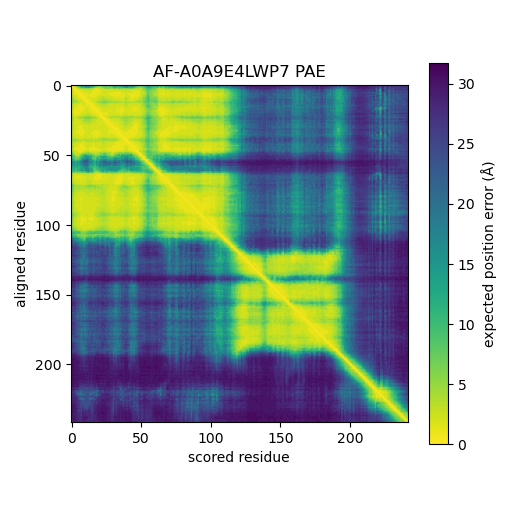721 -25.885 1.00 85.38 160 LEU A CA 1
ATOM 1160 C C . LEU A 1 160 ? 13.143 -7.097 -25.551 1.00 85.38 160 LEU A C 1
ATOM 1162 O O . LEU A 1 160 ? 12.305 -6.866 -26.422 1.00 85.38 160 LEU A O 1
ATOM 1166 N N . GLY A 1 161 ? 12.947 -6.775 -24.273 1.00 87.38 161 GLY A N 1
ATOM 1167 C CA . GLY A 1 161 ? 11.793 -6.006 -23.824 1.00 87.38 161 GLY A CA 1
ATOM 1168 C C . GLY A 1 161 ? 11.763 -4.608 -24.448 1.00 87.38 161 GLY A C 1
ATOM 1169 O O . GLY A 1 161 ? 12.801 -3.954 -24.587 1.00 87.38 161 GLY A O 1
ATOM 1170 N N . VAL A 1 162 ? 10.571 -4.116 -24.791 1.00 86.56 162 VAL A N 1
ATOM 1171 C CA . VAL A 1 162 ? 10.379 -2.753 -25.324 1.00 86.56 162 VAL A CA 1
ATOM 1172 C C . VAL A 1 162 ? 11.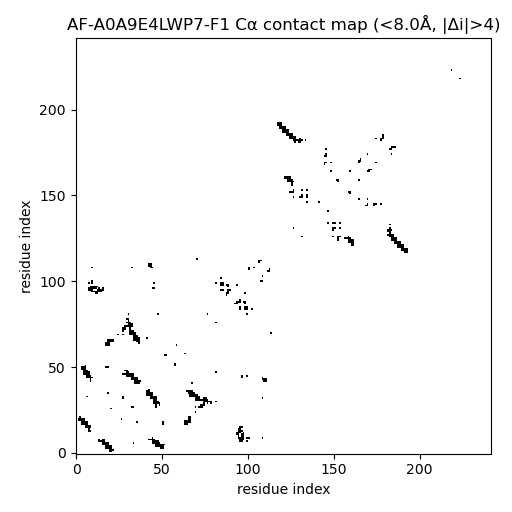022 -1.670 -24.427 1.00 86.56 162 VAL A C 1
ATOM 1174 O O . VAL A 1 162 ? 11.711 -0.806 -24.967 1.00 86.56 162 VAL A O 1
ATOM 1177 N N . PRO A 1 163 ? 10.915 -1.712 -23.081 1.00 84.31 163 PRO A N 1
ATOM 1178 C CA . PRO A 1 163 ? 11.669 -0.829 -22.182 1.00 84.31 163 PRO A CA 1
ATOM 1179 C C . PRO A 1 163 ? 13.198 -0.882 -22.335 1.00 84.31 163 PRO A C 1
ATOM 1181 O O . PRO A 1 163 ? 13.868 0.145 -22.226 1.00 84.31 163 PRO A O 1
ATOM 1184 N N . ALA A 1 164 ? 13.782 -2.060 -22.578 1.00 84.94 164 ALA A N 1
ATOM 1185 C CA . ALA A 1 164 ? 15.225 -2.193 -22.795 1.00 84.94 164 ALA A CA 1
ATOM 1186 C C . ALA A 1 164 ? 15.652 -1.558 -24.128 1.00 84.94 164 ALA A C 1
ATOM 1188 O O . ALA A 1 164 ? 16.669 -0.870 -24.181 1.00 84.94 164 ALA A O 1
ATOM 1189 N N . LEU A 1 165 ? 14.837 -1.721 -25.173 1.00 86.56 165 LEU A N 1
ATOM 1190 C CA . LEU A 1 165 ? 15.031 -1.076 -26.474 1.00 86.56 165 LEU A CA 1
ATOM 1191 C C . LEU A 1 165 ? 14.868 0.449 -26.384 1.00 86.56 165 LEU A C 1
ATOM 1193 O O . LEU A 1 165 ? 15.684 1.186 -26.938 1.00 86.56 165 LEU A O 1
ATOM 1197 N N . ALA A 1 166 ? 13.898 0.933 -25.604 1.00 86.50 166 ALA A N 1
ATOM 1198 C CA . ALA A 1 166 ? 13.702 2.359 -25.356 1.00 86.50 166 ALA A CA 1
ATOM 1199 C C . ALA A 1 166 ? 14.922 3.005 -24.675 1.00 86.50 166 ALA A C 1
ATOM 1201 O O . ALA A 1 166 ? 15.360 4.071 -25.102 1.00 86.50 166 ALA A O 1
ATOM 1202 N N . ARG A 1 167 ? 15.540 2.332 -23.687 1.00 85.38 167 ARG A N 1
ATOM 1203 C CA . ARG A 1 167 ? 16.800 2.790 -23.058 1.00 85.38 167 ARG A CA 1
ATOM 1204 C C . ARG A 1 167 ? 17.976 2.864 -24.037 1.00 85.38 167 ARG A C 1
ATOM 1206 O O . ARG A 1 167 ? 18.889 3.650 -23.823 1.00 85.38 167 ARG A O 1
ATOM 1213 N N . ARG A 1 168 ? 17.938 2.092 -25.127 1.00 85.19 168 ARG A N 1
ATOM 1214 C CA . ARG A 1 168 ? 18.905 2.155 -26.238 1.00 85.19 168 ARG A CA 1
ATOM 1215 C C . ARG A 1 168 ? 18.527 3.196 -27.307 1.00 85.19 168 ARG A C 1
ATOM 1217 O O . ARG A 1 168 ? 19.159 3.261 -28.357 1.00 85.19 168 ARG A O 1
ATOM 1224 N N . GLY A 1 169 ? 17.498 4.013 -27.066 1.00 83.50 169 GLY A N 1
ATOM 1225 C CA . GLY A 1 169 ? 17.028 5.043 -27.996 1.00 83.50 169 GLY A CA 1
ATOM 1226 C C . GLY A 1 169 ? 16.158 4.515 -29.142 1.00 83.50 169 GLY A C 1
ATOM 1227 O O . GLY A 1 169 ? 15.928 5.231 -30.117 1.00 83.50 169 GLY A O 1
ATOM 1228 N N . VAL A 1 170 ? 15.665 3.275 -29.053 1.00 86.19 170 VAL A N 1
ATOM 1229 C CA . VAL A 1 170 ? 14.744 2.690 -30.036 1.00 86.19 170 VAL A CA 1
ATOM 1230 C C . VAL A 1 170 ? 13.305 2.965 -29.597 1.00 86.19 170 VAL A C 1
ATOM 1232 O O . VAL A 1 170 ? 12.769 2.312 -28.704 1.00 86.19 170 VAL A O 1
ATOM 1235 N N . GLY A 1 171 ? 12.679 3.961 -30.226 1.00 86.44 171 GLY A N 1
ATOM 1236 C CA . GLY A 1 171 ? 11.304 4.371 -29.930 1.00 86.44 171 GLY A CA 1
ATOM 1237 C C . GLY A 1 171 ? 10.223 3.469 -30.542 1.00 86.44 171 GLY A C 1
ATOM 1238 O O . GLY A 1 171 ? 10.477 2.657 -31.435 1.00 86.44 171 GLY A O 1
ATOM 1239 N N . ALA A 1 172 ? 8.976 3.669 -30.103 1.00 85.75 172 ALA A N 1
ATOM 1240 C CA . ALA A 1 172 ? 7.815 2.885 -30.536 1.00 85.75 172 ALA A CA 1
ATOM 1241 C C . ALA A 1 172 ? 7.557 2.949 -32.054 1.00 85.75 172 ALA A C 1
ATOM 1243 O O . ALA A 1 172 ? 7.218 1.934 -32.658 1.00 85.75 172 ALA A O 1
ATOM 1244 N N . ALA A 1 173 ? 7.779 4.105 -32.689 1.00 86.19 173 ALA A N 1
ATOM 1245 C CA . ALA A 1 173 ? 7.619 4.270 -34.137 1.00 86.19 173 ALA A CA 1
ATOM 1246 C C . ALA A 1 173 ? 8.596 3.391 -34.941 1.00 86.19 173 ALA A C 1
ATOM 1248 O O . ALA A 1 173 ? 8.226 2.806 -35.960 1.00 86.19 173 ALA A O 1
ATOM 1249 N N . THR A 1 174 ? 9.833 3.245 -34.454 1.00 87.81 174 THR A N 1
ATOM 1250 C CA . THR A 1 174 ? 10.848 2.375 -35.062 1.00 87.81 174 THR A CA 1
ATOM 1251 C C . THR A 1 174 ? 10.425 0.913 -34.977 1.00 87.81 174 THR A C 1
ATOM 1253 O O . THR A 1 174 ? 10.501 0.203 -35.977 1.00 87.81 174 THR A O 1
ATOM 1256 N N . LEU A 1 175 ? 9.917 0.481 -33.818 1.00 87.94 175 LEU A N 1
ATOM 1257 C CA . LEU A 1 175 ? 9.419 -0.882 -33.618 1.00 87.94 175 LEU A CA 1
ATOM 1258 C C . LEU A 1 175 ? 8.192 -1.174 -34.488 1.00 87.94 175 LEU A C 1
ATOM 1260 O O . LEU A 1 175 ? 8.176 -2.184 -35.179 1.00 87.94 175 LEU A O 1
ATOM 1264 N N . ALA A 1 176 ? 7.222 -0.258 -34.551 1.00 87.44 176 ALA A N 1
ATOM 1265 C CA . ALA A 1 176 ? 6.048 -0.401 -35.414 1.00 87.44 176 ALA A CA 1
ATOM 1266 C C . ALA A 1 176 ? 6.424 -0.461 -36.907 1.00 87.44 176 ALA A C 1
ATOM 1268 O O . ALA A 1 176 ? 5.818 -1.187 -37.691 1.00 87.44 176 ALA A O 1
ATOM 1269 N N . SER A 1 177 ? 7.443 0.294 -37.328 1.00 88.56 177 SER A N 1
ATOM 1270 C CA . SER A 1 177 ? 7.963 0.243 -38.698 1.00 88.56 177 SER A CA 1
ATOM 1271 C C . SER A 1 177 ? 8.650 -1.093 -39.012 1.00 88.56 177 SER A C 1
ATOM 1273 O O . SER A 1 177 ? 8.440 -1.651 -40.087 1.00 88.56 177 SER A O 1
ATOM 1275 N N . LEU A 1 178 ? 9.430 -1.635 -38.071 1.00 88.31 178 LEU A N 1
ATOM 1276 C CA . LEU A 1 178 ? 10.074 -2.944 -38.212 1.00 88.31 178 LEU A CA 1
ATOM 1277 C C . LEU A 1 178 ? 9.061 -4.101 -38.201 1.00 88.31 178 LEU A C 1
ATOM 1279 O O . LEU A 1 178 ? 9.211 -5.039 -38.981 1.00 88.31 178 LEU A O 1
ATOM 1283 N N . GLU A 1 179 ? 8.025 -4.018 -37.366 1.00 91.00 179 GLU A N 1
ATOM 1284 C CA . GLU A 1 179 ? 6.945 -5.009 -37.275 1.00 91.00 179 GLU A CA 1
ATOM 1285 C C . GLU A 1 179 ? 6.110 -5.041 -38.561 1.00 91.00 179 GLU A C 1
ATOM 1287 O O . GLU A 1 179 ? 5.935 -6.105 -39.147 1.00 91.00 179 GLU A O 1
ATOM 1292 N N . ARG A 1 180 ? 5.696 -3.875 -39.089 1.00 88.69 180 ARG A N 1
ATOM 1293 C CA . ARG A 1 180 ? 4.978 -3.787 -40.379 1.00 88.69 180 ARG A CA 1
ATOM 1294 C C . ARG A 1 180 ? 5.763 -4.370 -41.554 1.00 88.69 180 ARG A C 1
ATOM 1296 O O . ARG A 1 180 ? 5.167 -4.838 -42.514 1.00 88.69 180 ARG A O 1
ATOM 1303 N N . ARG A 1 181 ? 7.096 -4.320 -41.493 1.00 86.31 181 ARG A N 1
ATOM 1304 C CA . ARG A 1 181 ? 7.995 -4.895 -42.506 1.00 86.31 181 ARG A CA 1
ATOM 1305 C C . ARG A 1 181 ? 8.298 -6.380 -42.272 1.00 86.31 181 ARG A C 1
ATOM 1307 O O . ARG A 1 181 ? 9.093 -6.943 -43.017 1.00 86.31 181 ARG A O 1
ATOM 1314 N N . GLY A 1 182 ? 7.733 -6.995 -41.230 1.00 86.81 182 GLY A N 1
ATOM 1315 C CA . GLY A 1 182 ? 7.972 -8.396 -40.872 1.00 86.81 182 GLY A CA 1
ATOM 1316 C C . GLY A 1 182 ? 9.390 -8.686 -40.364 1.00 86.81 182 GLY A C 1
ATOM 1317 O O . GLY A 1 182 ? 9.813 -9.841 -40.349 1.00 86.81 182 GLY A O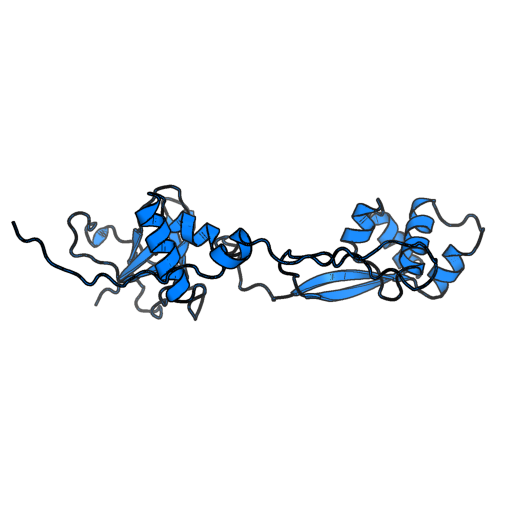 1
ATOM 1318 N N . LEU A 1 183 ? 10.150 -7.658 -39.968 1.00 88.12 183 LEU A N 1
ATOM 1319 C CA . LEU A 1 183 ? 11.543 -7.794 -39.518 1.00 88.12 183 LEU A CA 1
ATOM 1320 C C . LEU A 1 183 ? 11.642 -8.141 -38.027 1.00 88.12 183 LEU A C 1
ATOM 1322 O O . LEU A 1 183 ? 12.644 -8.694 -37.576 1.00 88.12 183 LEU A O 1
ATOM 1326 N N . ILE A 1 184 ? 10.604 -7.829 -37.256 1.00 90.88 184 ILE A N 1
ATOM 1327 C CA . ILE A 1 184 ? 10.482 -8.226 -35.855 1.00 90.88 184 ILE A CA 1
ATOM 1328 C C . ILE A 1 184 ? 9.083 -8.772 -35.587 1.00 90.88 184 ILE A C 1
ATOM 1330 O O . ILE A 1 184 ? 8.127 -8.387 -36.258 1.00 90.88 184 ILE A O 1
ATOM 1334 N N . THR A 1 185 ? 8.963 -9.606 -34.562 1.00 90.06 185 THR A N 1
ATOM 1335 C CA . THR A 1 185 ? 7.680 -9.978 -33.957 1.00 90.06 185 THR A CA 1
ATOM 1336 C C . THR A 1 185 ? 7.606 -9.451 -32.534 1.00 90.06 185 THR A C 1
ATOM 1338 O O . THR A 1 185 ? 8.592 -9.518 -31.798 1.00 90.06 185 THR A O 1
ATOM 1341 N N . LEU A 1 186 ? 6.444 -8.926 -32.137 1.00 89.12 186 LEU A N 1
ATOM 1342 C CA . LEU A 1 186 ? 6.181 -8.489 -30.768 1.00 89.12 186 LEU A CA 1
ATOM 1343 C C . LEU A 1 186 ? 5.266 -9.500 -30.077 1.00 89.12 186 LEU A C 1
ATOM 1345 O O . LEU A 1 186 ? 4.099 -9.634 -30.429 1.00 89.12 186 LEU A O 1
ATOM 1349 N N . ALA A 1 187 ? 5.786 -10.175 -29.055 1.00 85.69 187 ALA A N 1
ATOM 1350 C CA . ALA A 1 187 ? 5.023 -11.110 -28.236 1.00 85.69 187 ALA A CA 1
ATOM 1351 C C . ALA A 1 187 ? 4.858 -10.574 -26.811 1.00 85.69 187 ALA A C 1
ATOM 1353 O O . ALA A 1 187 ? 5.741 -9.908 -26.263 1.00 85.69 187 ALA A O 1
ATOM 1354 N N . ALA A 1 188 ? 3.720 -10.872 -26.189 1.00 82.50 188 ALA A N 1
ATOM 1355 C CA . ALA A 1 188 ? 3.524 -10.631 -24.768 1.00 82.50 188 ALA A CA 1
ATOM 1356 C C . ALA A 1 188 ? 4.232 -11.739 -23.978 1.00 82.50 188 ALA A C 1
ATOM 1358 O O . ALA A 1 188 ? 3.811 -12.893 -24.020 1.00 82.50 188 ALA A O 1
ATOM 1359 N N . ARG A 1 189 ? 5.299 -11.401 -23.246 1.00 80.94 189 ARG A N 1
ATOM 1360 C CA . ARG A 1 189 ? 5.966 -12.333 -22.333 1.00 80.94 189 ARG A CA 1
ATOM 1361 C C . ARG A 1 189 ? 5.594 -12.001 -20.897 1.00 80.94 189 ARG A C 1
ATOM 1363 O O . ARG A 1 189 ? 5.694 -10.856 -20.454 1.00 80.94 189 ARG A O 1
ATOM 1370 N N . ARG A 1 190 ? 5.180 -13.027 -20.157 1.00 69.81 190 ARG A N 1
ATOM 1371 C CA . ARG A 1 190 ? 4.976 -12.946 -18.713 1.00 69.81 190 ARG A CA 1
ATOM 1372 C C . ARG A 1 190 ? 6.352 -12.956 -18.053 1.00 69.81 190 ARG A C 1
ATOM 1374 O O . ARG A 1 190 ? 7.031 -13.975 -18.074 1.00 69.81 190 ARG A O 1
ATOM 1381 N N . VAL A 1 191 ? 6.773 -11.816 -17.519 1.00 65.69 191 VAL A N 1
ATOM 1382 C CA . VAL A 1 191 ? 8.034 -11.685 -16.785 1.00 65.69 191 VAL A CA 1
ATOM 1383 C C . VAL A 1 191 ? 7.684 -11.589 -15.308 1.00 65.69 191 VAL A C 1
ATOM 1385 O O . VAL A 1 191 ? 6.836 -10.781 -14.913 1.00 65.69 191 VAL A O 1
ATOM 1388 N N . GLU A 1 192 ? 8.276 -12.455 -14.491 1.00 54.12 192 GLU A N 1
ATOM 1389 C CA . GLU A 1 192 ? 8.157 -12.345 -13.040 1.00 54.12 192 GLU A CA 1
ATOM 1390 C C . GLU A 1 192 ? 8.649 -10.963 -12.618 1.00 54.12 192 GLU A C 1
ATOM 1392 O O . GLU A 1 192 ? 9.667 -10.477 -13.118 1.00 54.12 192 GLU A O 1
ATOM 1397 N N . ARG A 1 193 ? 7.899 -10.275 -11.750 1.00 48.47 193 ARG A N 1
ATOM 1398 C CA . ARG A 1 193 ? 8.455 -9.064 -11.154 1.00 48.47 193 ARG A CA 1
ATOM 1399 C C . ARG A 1 193 ? 9.615 -9.530 -10.293 1.00 48.47 193 ARG A C 1
ATOM 1401 O O . ARG A 1 193 ? 9.386 -10.046 -9.205 1.00 48.47 193 ARG A O 1
ATOM 1408 N N . GLY A 1 194 ? 10.838 -9.329 -10.772 1.00 45.31 194 GLY A N 1
ATOM 1409 C CA . GLY A 1 194 ? 11.985 -9.324 -9.888 1.00 45.31 194 GLY A CA 1
ATOM 1410 C C . GLY A 1 194 ? 11.657 -8.346 -8.767 1.00 45.31 194 GLY A C 1
ATOM 1411 O O . GLY A 1 194 ? 11.469 -7.152 -9.021 1.00 45.31 194 GLY A O 1
ATOM 1412 N N . SER A 1 195 ? 11.535 -8.855 -7.538 1.00 41.84 195 SER A N 1
ATOM 1413 C CA . SER A 1 195 ? 11.876 -8.040 -6.376 1.00 41.84 195 SER A CA 1
ATOM 1414 C C . SER A 1 195 ? 13.209 -7.391 -6.735 1.00 41.84 195 SER A C 1
ATOM 1416 O O . SER A 1 195 ? 14.069 -8.094 -7.260 1.00 41.84 195 SER A O 1
ATOM 1418 N N . GLY A 1 196 ? 13.335 -6.070 -6.626 1.00 38.75 196 GLY A N 1
ATOM 1419 C CA . GLY A 1 196 ? 14.460 -5.293 -7.156 1.00 38.75 196 GLY A CA 1
ATOM 1420 C C . GLY A 1 196 ? 15.799 -5.573 -6.465 1.00 38.75 196 GLY A C 1
ATOM 1421 O O . GLY A 1 196 ? 16.452 -4.643 -6.012 1.00 38.75 196 GLY A O 1
ATOM 1422 N N . ALA A 1 197 ? 16.211 -6.833 -6.389 1.00 33.44 197 ALA A N 1
ATOM 1423 C CA . ALA A 1 197 ? 17.515 -7.314 -6.005 1.00 33.44 197 ALA A CA 1
ATOM 1424 C C . ALA A 1 197 ? 18.130 -7.977 -7.245 1.00 33.44 197 ALA A C 1
ATOM 1426 O O . ALA A 1 197 ? 17.757 -9.079 -7.634 1.00 33.44 197 ALA A O 1
ATOM 1427 N N . GLY A 1 198 ? 19.058 -7.262 -7.881 1.00 29.52 198 GLY A N 1
ATOM 1428 C CA . GLY A 1 198 ? 19.996 -7.830 -8.842 1.00 29.52 198 GLY A CA 1
ATOM 1429 C C . GLY A 1 198 ? 19.450 -8.054 -10.250 1.00 29.52 198 GLY A C 1
ATOM 1430 O O . GLY A 1 198 ? 18.959 -9.123 -10.596 1.00 29.52 198 GLY A O 1
ATOM 1431 N N . SER A 1 199 ? 19.731 -7.098 -11.139 1.00 28.84 199 SER A N 1
ATOM 1432 C CA . SER A 1 199 ? 20.268 -7.503 -12.438 1.00 28.84 199 SER A CA 1
ATOM 1433 C C . SER A 1 199 ? 21.460 -8.404 -12.126 1.00 28.84 199 SER A C 1
ATOM 1435 O O . SER A 1 199 ? 22.465 -7.909 -11.619 1.00 28.84 199 SER A O 1
ATOM 1437 N N . ALA A 1 200 ? 21.332 -9.712 -12.354 1.00 31.12 200 ALA A N 1
ATOM 1438 C CA . ALA A 1 200 ? 22.486 -10.587 -12.402 1.00 31.12 200 ALA A CA 1
ATOM 1439 C C . ALA A 1 200 ? 23.449 -9.966 -13.417 1.00 31.12 200 ALA A C 1
ATOM 1441 O O . ALA A 1 200 ? 23.141 -9.845 -14.606 1.00 31.12 200 ALA A O 1
ATOM 1442 N N . VAL A 1 201 ? 24.567 -9.462 -12.899 1.00 35.69 201 VAL A N 1
ATOM 1443 C CA . VAL A 1 201 ? 25.769 -9.189 -13.672 1.00 35.69 201 VAL A CA 1
ATOM 1444 C C . VAL A 1 201 ? 26.005 -10.441 -14.504 1.00 35.69 201 VAL A C 1
ATOM 1446 O O . VAL A 1 201 ? 25.986 -11.551 -13.970 1.00 35.69 201 VAL A O 1
ATOM 1449 N N . GLY A 1 202 ? 26.091 -10.256 -15.820 1.00 30.52 202 GL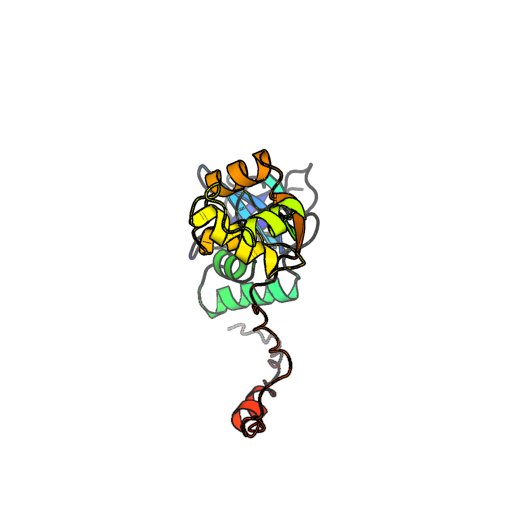Y A N 1
ATOM 1450 C CA . GLY A 1 202 ? 26.238 -11.353 -16.760 1.00 30.52 202 GLY A CA 1
ATOM 1451 C C . GLY A 1 202 ? 27.366 -12.279 -16.328 1.00 30.52 202 GLY A C 1
ATOM 1452 O O . GLY A 1 202 ? 28.432 -11.822 -15.920 1.00 30.52 202 GLY A O 1
ATOM 1453 N N . ALA A 1 203 ? 27.123 -13.581 -16.433 1.00 29.92 203 ALA A N 1
ATOM 1454 C CA . ALA A 1 203 ? 28.209 -14.537 -16.504 1.00 29.92 203 ALA A CA 1
ATOM 1455 C C . ALA A 1 203 ? 29.095 -14.139 -17.700 1.00 29.92 203 ALA A C 1
ATOM 1457 O O . ALA A 1 203 ? 28.581 -14.093 -18.823 1.00 29.92 203 ALA A O 1
ATOM 1458 N N . PRO A 1 204 ? 30.390 -13.826 -17.514 1.00 34.81 204 PRO A N 1
ATOM 1459 C CA . PRO A 1 204 ? 31.292 -13.787 -18.641 1.00 34.81 204 PRO A CA 1
ATOM 1460 C C . PRO A 1 204 ? 31.560 -15.231 -19.061 1.00 34.81 204 PRO A C 1
ATOM 1462 O O . PRO A 1 204 ? 32.002 -16.063 -18.266 1.00 34.81 204 PRO A O 1
A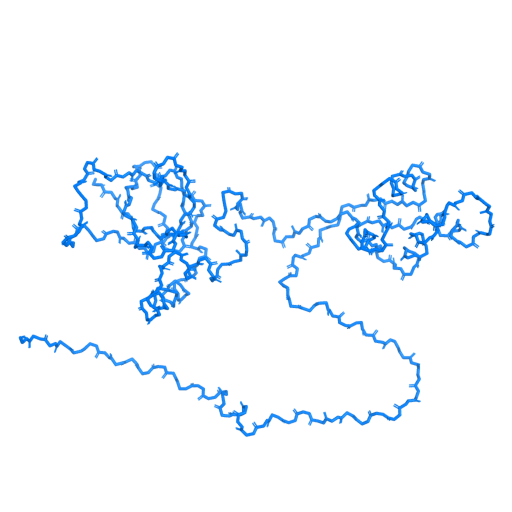TOM 1465 N N . GLY A 1 205 ? 31.253 -15.513 -20.325 1.00 31.91 205 GLY A N 1
ATOM 1466 C CA . GLY A 1 205 ? 31.721 -16.702 -21.011 1.00 31.91 205 GLY A CA 1
ATOM 1467 C C . GLY A 1 205 ? 33.246 -16.779 -20.986 1.00 31.91 205 GLY A C 1
ATOM 1468 O O . GLY A 1 205 ? 33.957 -15.775 -20.996 1.00 31.91 205 GLY A O 1
ATOM 1469 N N . SER A 1 206 ? 33.714 -18.016 -20.939 1.00 36.25 206 SER A N 1
ATOM 1470 C CA . SER A 1 206 ? 35.098 -18.461 -21.020 1.00 36.25 206 SER A CA 1
ATOM 1471 C C . SER A 1 206 ? 35.888 -17.813 -22.163 1.00 36.25 206 SER A C 1
ATOM 1473 O O . SER A 1 206 ? 35.516 -17.960 -23.327 1.00 36.25 206 SER A O 1
ATOM 1475 N N . GLY A 1 207 ? 37.031 -17.205 -21.834 1.00 33.06 207 GLY A N 1
ATOM 1476 C CA . GLY A 1 207 ? 38.082 -16.893 -22.804 1.00 33.06 207 GLY A CA 1
ATOM 1477 C C . GLY A 1 207 ? 38.931 -15.684 -22.422 1.00 33.06 207 GLY A C 1
ATOM 1478 O O . GLY A 1 207 ? 38.629 -14.572 -22.835 1.00 33.06 207 GLY A O 1
ATOM 1479 N N . GLY A 1 208 ? 40.012 -15.903 -21.669 1.00 30.86 208 GLY A N 1
ATOM 1480 C CA . GLY A 1 208 ? 41.037 -14.880 -21.439 1.00 30.86 208 GLY A CA 1
ATOM 1481 C C . GLY A 1 208 ? 41.786 -15.062 -20.125 1.00 30.86 208 GLY A C 1
ATOM 1482 O O . GLY A 1 208 ? 41.349 -14.581 -19.087 1.00 30.86 208 GLY A O 1
ATOM 1483 N N . SER A 1 209 ? 42.919 -15.762 -20.181 1.00 41.25 209 SER A N 1
ATOM 1484 C CA . SER A 1 209 ? 43.888 -15.898 -19.091 1.00 41.25 209 SER A CA 1
ATOM 1485 C C . SER A 1 209 ? 44.354 -14.524 -18.595 1.00 41.25 209 SER A C 1
ATOM 1487 O O . SER A 1 209 ? 45.133 -13.852 -19.266 1.00 41.25 209 SER A O 1
ATOM 1489 N N . GLY A 1 210 ? 43.911 -14.133 -17.403 1.00 35.03 210 GLY A N 1
ATOM 1490 C CA . GLY A 1 210 ? 44.441 -13.004 -16.647 1.00 35.03 210 GLY A CA 1
ATOM 1491 C C . GLY A 1 210 ? 44.457 -13.378 -15.172 1.00 35.03 210 GLY A C 1
ATOM 1492 O O . GLY A 1 210 ? 43.409 -13.641 -14.588 1.00 35.03 210 GLY A O 1
ATOM 1493 N N . ALA A 1 211 ? 45.649 -13.464 -14.586 1.00 41.06 211 ALA A N 1
ATOM 1494 C CA . ALA A 1 211 ? 45.845 -13.783 -13.180 1.00 41.06 211 ALA A CA 1
ATOM 1495 C C . ALA A 1 211 ? 45.196 -12.705 -12.293 1.00 41.06 211 ALA A C 1
ATOM 1497 O O . ALA A 1 211 ? 45.736 -11.616 -12.125 1.00 41.06 211 ALA A O 1
ATOM 1498 N N . GLY A 1 212 ? 44.030 -13.015 -11.731 1.00 35.25 212 GLY A N 1
ATOM 1499 C CA . GLY A 1 212 ? 43.375 -12.238 -10.686 1.00 35.25 212 GLY A CA 1
ATOM 1500 C C . GLY A 1 212 ? 43.025 -13.179 -9.546 1.00 35.25 212 GLY A C 1
ATOM 1501 O O . GLY A 1 212 ? 42.069 -13.943 -9.648 1.00 35.25 212 GLY A O 1
ATOM 1502 N N . GLY A 1 213 ? 43.837 -13.176 -8.488 1.00 36.97 213 GLY A N 1
ATOM 1503 C CA . GLY A 1 213 ? 43.593 -13.985 -7.299 1.00 36.97 213 GLY A CA 1
ATOM 1504 C C . GLY A 1 213 ? 42.251 -13.616 -6.674 1.00 36.97 213 GLY A C 1
ATOM 1505 O O . GLY A 1 213 ? 42.021 -12.459 -6.324 1.00 36.97 213 GLY A O 1
ATOM 1506 N N . ALA A 1 214 ? 41.359 -14.596 -6.539 1.00 40.62 214 ALA A N 1
ATOM 1507 C CA . ALA A 1 214 ? 40.160 -14.443 -5.733 1.00 40.62 214 ALA A CA 1
ATOM 1508 C C . ALA A 1 214 ? 40.593 -14.191 -4.284 1.00 40.62 214 ALA A C 1
ATOM 1510 O O . ALA A 1 214 ? 41.201 -15.060 -3.662 1.00 40.62 214 ALA A O 1
ATOM 1511 N N . ILE A 1 215 ? 40.311 -13.000 -3.755 1.00 42.91 215 ILE A N 1
ATOM 1512 C CA . ILE A 1 215 ? 40.479 -12.725 -2.327 1.00 42.91 215 ILE A CA 1
ATOM 1513 C C . ILE A 1 215 ? 39.374 -13.509 -1.606 1.00 42.91 215 ILE A C 1
ATOM 1515 O O . ILE A 1 215 ? 38.195 -13.235 -1.854 1.00 42.91 215 ILE A O 1
ATOM 1519 N N . PRO A 1 216 ? 39.698 -14.477 -0.730 1.00 44.38 216 PRO A N 1
ATOM 1520 C CA . PRO A 1 216 ? 38.693 -15.125 0.097 1.00 44.38 216 PRO A CA 1
ATOM 1521 C C . PRO A 1 216 ? 38.110 -14.068 1.038 1.00 44.38 216 PRO A C 1
ATOM 1523 O O . PRO A 1 216 ? 38.814 -13.520 1.886 1.00 44.38 216 PRO A O 1
ATOM 1526 N N . LEU A 1 217 ? 36.831 -13.737 0.868 1.00 49.84 217 LEU A N 1
ATOM 1527 C CA . LEU A 1 217 ? 36.126 -12.834 1.774 1.00 49.84 217 LEU A CA 1
ATOM 1528 C C . LEU A 1 217 ? 35.751 -13.606 3.041 1.00 49.84 217 LEU A C 1
ATOM 1530 O O . LEU A 1 217 ? 34.624 -14.073 3.195 1.00 49.84 217 LEU A O 1
ATOM 1534 N N . GLU A 1 218 ? 36.709 -13.765 3.950 1.00 59.91 218 GLU A N 1
ATOM 1535 C CA . GLU A 1 218 ? 36.392 -14.187 5.308 1.00 59.91 218 GLU A CA 1
ATOM 1536 C C . GLU A 1 218 ? 35.709 -13.040 6.056 1.00 59.91 218 GLU A C 1
ATOM 1538 O O . GLU A 1 218 ? 36.217 -11.919 6.114 1.00 59.91 218 GLU A O 1
ATOM 1543 N N . ALA A 1 219 ? 34.545 -13.327 6.645 1.00 60.69 219 ALA A N 1
ATOM 1544 C CA . ALA A 1 219 ? 33.798 -12.345 7.419 1.00 60.69 219 ALA A CA 1
ATOM 1545 C C . ALA A 1 219 ? 34.666 -11.764 8.546 1.00 60.69 219 ALA A C 1
ATOM 1547 O O . ALA A 1 219 ? 35.326 -12.505 9.279 1.00 60.69 219 ALA A O 1
ATOM 1548 N N . THR A 1 220 ? 34.653 -10.445 8.730 1.00 74.31 220 THR A N 1
ATOM 1549 C CA . THR A 1 220 ? 35.421 -9.812 9.808 1.00 74.31 220 THR A CA 1
ATOM 1550 C C . THR A 1 220 ? 34.899 -10.259 11.183 1.00 74.31 220 THR A C 1
ATOM 1552 O O . THR A 1 220 ? 33.744 -10.682 11.318 1.00 74.31 220 THR A O 1
ATOM 1555 N N . PRO A 1 221 ? 35.713 -10.178 12.252 1.00 62.81 221 PRO A N 1
ATOM 1556 C CA . PRO A 1 221 ? 35.261 -10.501 13.607 1.00 62.81 221 PRO A CA 1
ATOM 1557 C C . PRO A 1 221 ? 33.996 -9.739 14.031 1.00 62.81 221 PRO A C 1
ATOM 1559 O O . PRO A 1 221 ? 33.175 -10.291 14.760 1.00 62.81 221 PRO A O 1
ATOM 1562 N N . ASP A 1 222 ? 33.816 -8.513 13.537 1.00 62.94 222 ASP A N 1
ATOM 1563 C CA . ASP A 1 222 ? 32.634 -7.689 13.795 1.00 62.94 222 ASP A CA 1
ATOM 1564 C C . ASP A 1 222 ? 31.391 -8.202 13.042 1.00 62.94 222 ASP A C 1
ATOM 1566 O O . ASP A 1 222 ? 30.325 -8.380 13.630 1.00 62.94 222 ASP A O 1
ATOM 1570 N N . GLN A 1 223 ? 31.547 -8.617 11.779 1.00 63.75 223 GLN A N 1
ATOM 1571 C CA . GLN A 1 223 ? 30.484 -9.275 11.003 1.00 63.75 223 GLN A CA 1
ATOM 1572 C C . GLN A 1 223 ? 30.042 -10.605 11.636 1.00 63.75 223 GLN A C 1
ATOM 1574 O O . GLN A 1 223 ? 28.853 -10.926 11.672 1.00 63.75 223 GLN A O 1
ATOM 1579 N N . ARG A 1 224 ? 30.985 -11.364 12.211 1.00 69.81 224 ARG A N 1
ATOM 1580 C CA . ARG A 1 224 ? 30.682 -12.589 12.972 1.00 69.81 224 ARG A CA 1
ATOM 1581 C C . ARG A 1 224 ? 29.950 -12.309 14.290 1.00 69.81 224 ARG A C 1
ATOM 1583 O O . ARG A 1 224 ? 29.187 -13.161 14.746 1.00 69.81 224 ARG A O 1
ATOM 1590 N N . ARG A 1 225 ? 30.158 -11.137 14.903 1.00 55.47 225 ARG A N 1
ATOM 1591 C CA . ARG A 1 225 ? 29.427 -10.693 16.104 1.00 55.47 225 ARG A CA 1
ATOM 1592 C C . ARG A 1 225 ? 28.021 -10.201 15.764 1.00 55.47 225 ARG A C 1
ATOM 1594 O O . ARG A 1 225 ? 27.093 -10.554 16.485 1.00 55.47 225 ARG A O 1
ATOM 1601 N N . ALA A 1 226 ? 27.845 -9.498 14.644 1.00 53.66 226 ALA A N 1
ATOM 1602 C CA . ALA A 1 226 ? 26.540 -9.022 14.175 1.00 53.66 226 ALA A CA 1
ATOM 1603 C C . ALA A 1 226 ? 25.538 -10.164 13.901 1.00 53.66 226 ALA A C 1
ATOM 1605 O O . ALA A 1 226 ? 24.345 -10.016 14.153 1.00 53.66 226 ALA A O 1
ATOM 1606 N N . GLY A 1 227 ? 26.017 -11.341 13.477 1.00 50.84 227 GLY A N 1
ATOM 1607 C CA . GLY A 1 227 ? 25.188 -12.546 13.320 1.00 50.84 227 GLY A CA 1
ATOM 1608 C C . GLY A 1 227 ? 24.653 -13.142 14.634 1.00 50.84 227 GLY A C 1
ATOM 1609 O O . GLY A 1 227 ? 23.796 -14.023 14.604 1.00 50.84 227 GLY A O 1
ATOM 1610 N N . ARG A 1 228 ? 25.130 -12.671 15.793 1.00 52.31 228 ARG A N 1
ATOM 1611 C CA . ARG A 1 228 ? 24.644 -13.049 17.129 1.00 52.31 228 ARG A CA 1
ATOM 1612 C C . ARG A 1 228 ? 23.835 -11.907 17.738 1.00 52.31 228 ARG A C 1
ATOM 1614 O O . ARG A 1 228 ? 24.129 -11.461 18.843 1.00 52.31 228 ARG A O 1
ATOM 1621 N N . TRP A 1 229 ? 22.822 -11.417 17.027 1.00 35.78 229 TRP A N 1
ATOM 1622 C CA . TRP A 1 229 ? 21.879 -10.480 17.632 1.00 35.78 229 TRP A CA 1
ATOM 1623 C C . TRP A 1 229 ? 21.164 -11.173 18.808 1.00 35.78 229 TRP A C 1
ATOM 1625 O O . TRP A 1 229 ? 20.553 -12.230 18.606 1.00 35.78 229 TRP A O 1
ATOM 1635 N N . PRO A 1 230 ? 21.245 -10.651 20.044 1.00 46.88 230 PRO A N 1
ATOM 1636 C CA . PRO A 1 230 ? 20.531 -11.241 21.164 1.00 46.88 230 PRO A CA 1
ATOM 1637 C C . PRO A 1 230 ? 19.026 -11.104 20.920 1.00 46.88 230 PRO A C 1
ATOM 1639 O O . PRO A 1 230 ? 18.523 -10.014 20.650 1.00 46.88 230 PRO A O 1
ATOM 1642 N N . ARG A 1 231 ? 18.292 -12.222 21.003 1.00 48.09 231 ARG A N 1
ATOM 1643 C CA . ARG A 1 231 ? 16.825 -12.187 20.966 1.00 48.09 231 ARG A CA 1
ATOM 1644 C C . ARG A 1 231 ? 16.335 -11.249 22.075 1.00 48.09 231 ARG A C 1
ATOM 1646 O O . ARG A 1 231 ? 16.850 -11.359 23.194 1.00 48.09 231 ARG A O 1
ATOM 1653 N N . PRO A 1 232 ? 15.369 -10.354 21.806 1.00 44.34 232 PRO A N 1
ATOM 1654 C CA . PRO A 1 232 ? 14.815 -9.509 22.850 1.00 44.34 232 PRO A CA 1
ATOM 1655 C C . PR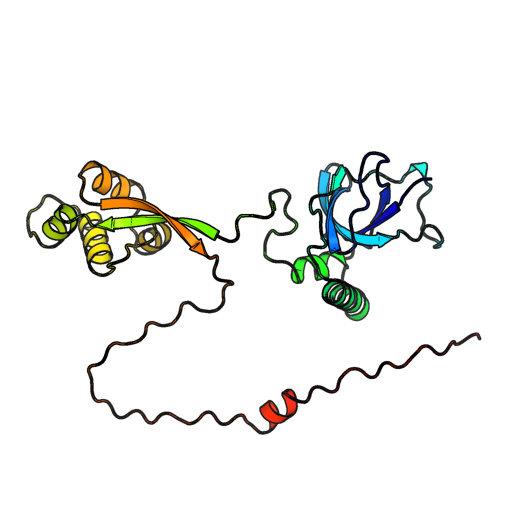O A 1 232 ? 14.294 -10.402 23.978 1.00 44.34 232 PRO A C 1
ATOM 1657 O O . PRO A 1 232 ? 13.516 -11.333 23.752 1.00 44.34 232 PRO A O 1
ATOM 1660 N N . ARG A 1 233 ? 14.789 -10.168 25.199 1.00 44.22 233 ARG A N 1
ATOM 1661 C CA . ARG A 1 233 ? 14.253 -10.826 26.389 1.00 44.22 233 ARG A CA 1
ATOM 1662 C C . ARG A 1 233 ? 12.832 -10.314 26.561 1.00 44.22 233 ARG A C 1
ATOM 1664 O O . ARG A 1 233 ? 12.629 -9.114 26.702 1.00 44.22 233 ARG A O 1
ATOM 1671 N N . ASN A 1 234 ? 11.873 -11.233 26.553 1.00 51.84 234 ASN A N 1
ATOM 1672 C CA . ASN A 1 234 ? 10.500 -10.960 26.943 1.00 51.84 234 ASN A CA 1
ATOM 1673 C C . ASN A 1 234 ? 10.499 -10.588 28.435 1.00 51.84 234 ASN A C 1
ATOM 1675 O O . ASN A 1 234 ? 10.390 -11.456 29.302 1.00 51.84 234 ASN A O 1
ATOM 1679 N N . THR A 1 235 ? 10.725 -9.315 28.757 1.00 47.06 235 THR A N 1
ATOM 1680 C CA . THR A 1 235 ? 10.516 -8.806 30.110 1.00 47.06 235 THR A CA 1
ATOM 1681 C C . THR A 1 235 ? 9.021 -8.630 30.280 1.00 47.06 235 THR A C 1
ATOM 1683 O O . THR A 1 235 ? 8.451 -7.595 29.942 1.00 47.06 235 THR A O 1
ATOM 1686 N N . GLY A 1 236 ? 8.391 -9.706 30.748 1.00 40.09 236 GLY A N 1
ATOM 1687 C CA . GLY A 1 236 ? 6.992 -9.721 31.121 1.00 40.09 236 GLY A CA 1
ATOM 1688 C C . GLY A 1 236 ? 6.642 -8.563 32.052 1.00 40.09 236 GLY A C 1
ATOM 1689 O O . GLY A 1 236 ? 7.410 -8.194 32.944 1.00 40.09 236 GLY A O 1
ATOM 1690 N N . ARG A 1 237 ? 5.446 -8.029 31.798 1.00 50.38 237 ARG A N 1
ATOM 1691 C CA . ARG A 1 237 ? 4.649 -7.139 32.643 1.00 50.38 237 ARG A CA 1
ATOM 1692 C C . ARG A 1 237 ? 5.009 -7.274 34.128 1.00 50.38 237 ARG A C 1
ATOM 1694 O O . ARG A 1 237 ? 4.828 -8.339 34.716 1.00 50.38 237 ARG A O 1
ATOM 1701 N N . ARG A 1 238 ? 5.403 -6.168 34.756 1.00 41.22 238 ARG A N 1
ATOM 1702 C CA . ARG A 1 238 ? 5.088 -5.921 36.165 1.00 41.22 238 ARG A CA 1
ATOM 1703 C C . ARG A 1 238 ? 4.443 -4.555 36.275 1.00 41.22 238 ARG A C 1
ATOM 1705 O O . ARG A 1 238 ? 4.975 -3.563 35.791 1.00 41.22 238 ARG A O 1
ATOM 1712 N N . CYS A 1 239 ? 3.255 -4.590 36.860 1.00 42.53 239 CYS A N 1
ATOM 1713 C CA . CYS A 1 239 ? 2.454 -3.463 37.279 1.00 42.53 239 CYS A CA 1
ATOM 1714 C C . CYS A 1 239 ? 3.275 -2.489 38.127 1.00 42.53 239 CYS A C 1
ATOM 1716 O O . CYS A 1 239 ? 3.990 -2.927 39.026 1.00 42.53 239 CYS A O 1
ATOM 1718 N N . CYS A 1 240 ? 3.053 -1.196 37.918 1.00 36.88 240 CYS A N 1
ATOM 1719 C CA . CYS A 1 240 ? 3.246 -0.188 38.949 1.00 36.88 240 CYS A CA 1
ATOM 1720 C C . CYS A 1 240 ? 1.907 0.531 39.123 1.00 36.88 240 CYS A C 1
ATOM 1722 O O . CYS A 1 240 ? 1.581 1.463 38.398 1.00 36.88 240 CYS A O 1
ATOM 1724 N N . THR A 1 241 ? 1.102 0.008 40.045 1.00 39.03 241 THR A N 1
ATOM 1725 C CA . THR A 1 241 ? 0.199 0.805 40.877 1.00 39.03 241 THR A CA 1
ATOM 1726 C C . THR A 1 241 ? 1.046 1.666 41.810 1.00 39.03 241 THR A C 1
ATOM 1728 O O . THR A 1 241 ? 1.963 1.138 42.444 1.00 39.03 241 THR A O 1
ATOM 1731 N N . GLY A 1 242 ? 0.714 2.950 41.902 1.00 41.44 242 GLY A N 1
ATOM 1732 C CA . GLY A 1 242 ? 1.294 3.925 42.821 1.00 41.44 242 GLY A CA 1
ATOM 1733 C C . GLY A 1 242 ? 0.726 5.296 42.529 1.00 41.44 242 GLY A C 1
ATOM 1734 O O . GLY A 1 242 ? 1.185 5.882 41.528 1.00 41.44 242 GLY A O 1
#

Secondary structure (DSSP, 8-state):
--EEEEEE-SSTTPPPEEEEEPTTSPPPPTT-EEEEEETTEEEEEEEEEE--TTSTTPPPGGGPEEP-EE--SS-SS-HHHHHHHHHHHHHTT--HHHHHHHHSPTTTTSTT-----SEEEEEEEEE-HHHHHHHH---S-S-HHHHHHHHHHHS-TT-EEHHHHHHTT--HHHHHHHHHTTSEEEEEEEEE---SS---PPPPPS-----------PPPHHHHHHT-PPPPP---------

Radius of gyration: 27.8 Å; Cα contacts (8 Å, |Δi|>4): 334; chains: 1; bounding box: 70×33×91 Å

Sequence (242 aa):
MARHVSVAVPVPFLPPLTYRIPDDMPEPPAGSRVAVPLGRRVVTGCVIGDADLGGNGASPETAIRDVAACLDREALLPAPVLELVLWVAEYYACGPGETIAAALPPQALSAAARRGPRFKTERVATATPLGRDAARSSRPALGRRQREALAALGEADGGLGVPALARRGVGAATLASLERRGLITLAARRVERGSGAGSAVGAPGSGGSGAGGAIPLEATPDQRRAGRWPRPRNTGRRCCTG